Protein AF-A0A947GEF8-F1 (afdb_monomer_lite)

pLDDT: mean 83.92, std 15.48, range [31.89, 98.31]

Foldseek 3Di:
DDDFFKEKFWAQDFQQQQLIKIWIWGQDPVRFIATQAIDSADPNHHPHLVNVLVVVLVVVVVTRAFYEYLFCLDAQPVQPDPDPDDPDLVPDPPPFSVCCVPVVLVLLVVCVVPVVLAQQDPPPDPPVDPDPPDGLSPDDDDSRQDGPVQSCCTRVLNFHRPSHRPDPCVRRNVSSNVSSVSVVVSVDDEPPRYYYDGLLSVCCVPPNNVLSNDCQPPPCVLVSLLVVVVVCPVRYHYDPNHPCLSVQCSVHVNSVNSD

Sequence (259 aa):
MARFSTYIGIDLGGARGKTTAVAVLSAGNDGQAMVESIDSRHSGEPWTDAVLASFLEAEASEAPTIVAIDAPLTEPSCARCTLPVCPGQEQCSVEAVRWLCTRGVELQEAAAAAPDRIVAIPTSHHTTTGSVVDLPYAAPLAAYTHRCTELHLHFELGVLGRDFVGRSTGPLAARAGHLRRVLAGKGFALNDNLIEVSPRATVGALFGERKARGYKRDADPWLRRARIIEDLAGELGFAARSRMSREEVLRNDHCFEAL

Radius of gyration: 19.49 Å; chains: 1; bounding box: 56×43×51 Å

Secondary structure (DSSP, 8-state):
-----EEEEEE--STT-TT-EEEEEEE-TTS-EEEEEEESSBTTB---HHHHHHHHHHHHHHS-EEEEEES--SPPTTTT---SS---GGG---HHHHHIIIIIHHHHHHHHH-GGGS---------SS------GGGSPP-TTT--HHHHIIIIIS----TT-TT---HHHHHHHHHHHHHHHTTT--BTTTEEE--HHHHHHHHH-HHHHHHTTTSS-HHHHHHHHHHHTTTTEEE-GGGTTHHHHHHHSHHHHHT-

Structure (mmCIF, N/CA/C/O backbone):
data_AF-A0A947GEF8-F1
#
_entry.id   AF-A0A947GEF8-F1
#
loop_
_atom_site.group_PDB
_atom_site.id
_atom_site.type_symbol
_atom_site.label_atom_id
_atom_site.label_alt_id
_atom_site.label_comp_id
_atom_site.label_asym_id
_atom_site.label_entity_id
_atom_site.label_seq_id
_atom_site.pdbx_PDB_ins_code
_atom_site.Cartn_x
_atom_site.Cartn_y
_atom_site.Cartn_z
_atom_site.occupancy
_atom_site.B_iso_or_equiv
_atom_site.auth_seq_id
_atom_site.auth_comp_id
_atom_site.auth_asym_id
_atom_site.auth_atom_id
_atom_site.pdbx_PDB_model_num
ATOM 1 N N . MET A 1 1 ? -2.776 -19.434 12.330 1.00 46.59 1 MET A N 1
ATOM 2 C CA . MET A 1 1 ? -2.611 -17.974 12.163 1.00 46.59 1 MET A CA 1
ATOM 3 C C . MET A 1 1 ? -3.526 -17.293 13.162 1.00 46.59 1 MET A C 1
ATOM 5 O O . MET A 1 1 ? -4.643 -17.773 13.333 1.00 46.59 1 MET A O 1
ATOM 9 N N . ALA A 1 2 ? -3.050 -16.264 13.866 1.00 55.03 2 ALA A N 1
ATOM 10 C CA . ALA A 1 2 ? -3.924 -15.458 14.714 1.00 55.03 2 ALA A CA 1
ATOM 11 C C . ALA A 1 2 ? -5.011 -14.821 13.836 1.00 55.03 2 ALA A C 1
ATOM 13 O O . ALA A 1 2 ? -4.731 -14.393 12.717 1.00 55.03 2 ALA A O 1
ATOM 14 N N . ARG A 1 3 ? -6.260 -14.825 14.303 1.00 83.19 3 ARG A N 1
ATOM 15 C CA . ARG A 1 3 ? -7.370 -14.211 13.573 1.00 83.19 3 ARG A CA 1
ATOM 16 C C . ARG A 1 3 ? -7.357 -12.717 13.889 1.00 83.19 3 ARG A C 1
ATOM 18 O O . ARG A 1 3 ? -7.631 -12.345 15.025 1.00 83.19 3 ARG A O 1
ATOM 25 N N . PHE A 1 4 ? -6.997 -11.892 12.909 1.00 88.06 4 PHE A N 1
ATOM 26 C CA . PHE A 1 4 ? -7.077 -10.438 13.032 1.00 88.06 4 PHE A CA 1
ATOM 27 C C . PHE A 1 4 ? -8.539 -9.996 13.147 1.00 88.06 4 PHE A C 1
ATOM 29 O O . PHE A 1 4 ? -9.425 -10.568 12.501 1.00 88.06 4 PHE A O 1
ATOM 36 N N . SER A 1 5 ? -8.786 -8.988 13.978 1.00 92.56 5 SER A N 1
ATOM 37 C CA . SER A 1 5 ? -10.118 -8.405 14.184 1.00 92.56 5 SER A CA 1
ATOM 38 C C . SER A 1 5 ? -10.191 -6.941 13.772 1.00 92.56 5 SER A C 1
ATOM 40 O O . SER A 1 5 ? -11.295 -6.461 13.525 1.00 92.56 5 SER A O 1
ATOM 42 N N . THR A 1 6 ? -9.043 -6.269 13.659 1.00 95.56 6 THR A N 1
ATOM 43 C CA . THR A 1 6 ? -8.920 -4.875 13.224 1.00 95.56 6 THR A CA 1
ATOM 44 C C . THR A 1 6 ? -8.021 -4.798 11.994 1.00 95.56 6 THR A C 1
ATOM 46 O O . THR A 1 6 ? -6.957 -5.417 11.947 1.00 95.56 6 THR A O 1
ATOM 49 N N . TYR A 1 7 ? -8.449 -4.028 11.000 1.00 96.62 7 TYR A N 1
ATOM 50 C CA . TYR A 1 7 ? -7.758 -3.817 9.735 1.00 96.62 7 TYR A CA 1
ATOM 51 C C . TYR A 1 7 ? -7.615 -2.315 9.530 1.00 96.62 7 TYR A C 1
ATOM 53 O O . TYR A 1 7 ? -8.598 -1.583 9.610 1.00 96.62 7 TYR A O 1
ATOM 61 N N . ILE A 1 8 ? -6.397 -1.850 9.284 1.00 98.25 8 ILE A N 1
ATOM 62 C CA . ILE A 1 8 ? -6.112 -0.432 9.086 1.00 98.25 8 ILE A CA 1
ATOM 63 C C . ILE A 1 8 ? -5.518 -0.255 7.701 1.00 98.25 8 ILE A C 1
ATOM 65 O O . ILE A 1 8 ? -4.434 -0.767 7.430 1.00 98.25 8 ILE A O 1
ATOM 69 N N . GLY A 1 9 ? -6.207 0.472 6.834 1.00 98.06 9 GLY A N 1
ATOM 70 C CA . GLY A 1 9 ? -5.683 0.854 5.531 1.00 98.06 9 GLY A CA 1
ATOM 71 C C . GLY A 1 9 ? -5.161 2.289 5.553 1.00 98.06 9 GLY A C 1
ATOM 72 O O . GLY A 1 9 ? -5.720 3.169 6.210 1.00 98.06 9 GLY A O 1
ATOM 73 N N . ILE A 1 10 ? -4.028 2.524 4.893 1.00 97.75 10 ILE A N 1
ATOM 74 C CA . ILE A 1 10 ? -3.327 3.807 4.906 1.00 97.75 10 ILE A CA 1
ATOM 75 C C . ILE A 1 10 ? -2.961 4.187 3.479 1.00 97.75 10 ILE A C 1
ATOM 77 O O . ILE A 1 10 ? -2.047 3.604 2.892 1.00 97.75 10 ILE A O 1
ATOM 81 N N . ASP A 1 11 ? -3.582 5.246 2.964 1.00 95.38 11 ASP A N 1
ATOM 82 C CA . ASP A 1 11 ? -2.989 5.980 1.854 1.00 95.38 11 ASP A CA 1
ATOM 83 C C . ASP A 1 11 ? -1.900 6.889 2.423 1.00 95.38 11 ASP A C 1
ATOM 85 O O . ASP A 1 11 ? -2.192 7.908 3.051 1.00 95.38 11 ASP A O 1
ATOM 89 N N . LEU A 1 12 ? -0.631 6.520 2.233 1.00 93.75 12 LEU A N 1
ATOM 90 C CA . LEU A 1 12 ? 0.478 7.285 2.783 1.00 93.75 12 LEU A CA 1
ATOM 91 C C . LEU A 1 12 ? 0.769 8.535 1.943 1.00 93.75 12 LEU A C 1
ATOM 93 O O . LEU A 1 12 ? 1.235 8.476 0.809 1.00 93.75 12 LEU A O 1
ATOM 97 N N . GLY A 1 13 ? 0.575 9.709 2.540 1.00 88.06 13 GLY A N 1
ATOM 98 C CA . GLY A 1 13 ? 0.954 10.974 1.918 1.00 88.06 13 GLY A CA 1
ATOM 99 C C . GLY A 1 13 ? 2.465 11.232 1.911 1.00 88.06 13 GLY A C 1
ATOM 100 O O . GLY A 1 13 ? 3.255 10.532 2.546 1.00 88.06 13 GLY A O 1
ATOM 101 N N . GLY A 1 14 ? 2.888 12.318 1.259 1.00 79.12 14 GLY A N 1
ATOM 102 C CA . GLY A 1 14 ? 4.283 12.776 1.325 1.00 79.12 14 GLY A CA 1
ATOM 103 C C . GLY A 1 14 ? 4.734 13.166 2.745 1.00 79.12 14 GLY A C 1
ATOM 104 O O . GLY A 1 14 ? 3.948 13.171 3.690 1.00 79.12 14 GLY A O 1
ATOM 105 N N . ALA A 1 15 ? 5.998 13.577 2.892 1.00 71.69 15 ALA A N 1
ATOM 106 C CA . ALA A 1 15 ? 6.703 13.751 4.176 1.00 71.69 15 ALA A CA 1
ATOM 107 C C . ALA A 1 15 ? 6.015 14.608 5.266 1.00 71.69 15 ALA A C 1
ATOM 109 O O . ALA A 1 15 ? 6.399 14.540 6.426 1.00 71.69 15 ALA A O 1
ATOM 110 N N . ARG A 1 16 ? 5.014 15.435 4.929 1.00 74.25 16 ARG A N 1
ATOM 111 C CA . ARG A 1 16 ? 4.277 16.270 5.902 1.00 74.25 16 ARG A CA 1
ATOM 112 C C . ARG A 1 16 ? 2.939 15.678 6.356 1.00 74.25 16 ARG A C 1
ATOM 114 O O . ARG A 1 16 ? 2.227 16.338 7.106 1.00 74.25 16 ARG A O 1
ATOM 121 N N . GLY A 1 17 ? 2.540 14.513 5.847 1.00 71.50 17 GLY A N 1
ATOM 122 C CA . GLY A 1 17 ? 1.316 13.823 6.266 1.00 71.50 17 GLY A CA 1
ATOM 123 C C . GLY A 1 17 ? -0.012 14.467 5.847 1.00 71.50 17 GLY A C 1
ATOM 124 O O . GLY A 1 17 ? -1.070 13.946 6.173 1.00 71.50 17 GLY A O 1
ATOM 125 N N . LYS A 1 18 ? 0.019 15.594 5.120 1.00 77.12 18 LYS A N 1
ATOM 126 C CA . LYS A 1 18 ? -1.176 16.383 4.752 1.00 77.12 18 LYS A CA 1
ATOM 127 C C . LYS A 1 18 ? -2.148 15.663 3.818 1.00 77.12 18 LYS A C 1
ATOM 129 O O . LYS A 1 18 ? -3.310 16.040 3.752 1.00 77.12 18 LYS A O 1
ATOM 134 N N . THR A 1 19 ? -1.637 14.700 3.067 1.00 85.06 19 THR A N 1
ATOM 135 C CA . THR A 1 19 ? -2.387 13.900 2.098 1.00 85.06 19 THR A CA 1
ATOM 136 C C . THR A 1 19 ? -2.467 12.442 2.531 1.00 85.06 19 THR A C 1
ATOM 138 O O . THR A 1 19 ? -2.780 11.589 1.719 1.00 85.06 19 THR A O 1
ATOM 141 N N . THR A 1 20 ? -2.106 12.133 3.779 1.00 94.88 20 THR A N 1
ATOM 142 C CA . THR A 1 20 ? -2.315 10.788 4.305 1.00 94.88 20 THR A CA 1
ATOM 143 C C . THR A 1 20 ? -3.784 10.639 4.675 1.00 94.88 20 THR A C 1
ATOM 145 O O . THR A 1 20 ? -4.356 11.558 5.269 1.00 94.88 20 THR A O 1
ATOM 148 N N . ALA A 1 21 ? -4.364 9.482 4.399 1.00 96.00 21 ALA A N 1
ATOM 149 C CA . ALA A 1 21 ? -5.643 9.079 4.960 1.00 96.00 21 ALA A CA 1
ATOM 150 C C . ALA A 1 21 ? -5.512 7.710 5.624 1.00 96.00 21 ALA A C 1
ATOM 152 O O . ALA A 1 21 ? -4.665 6.907 5.236 1.00 96.00 21 ALA A O 1
ATOM 153 N N . VAL A 1 22 ? -6.334 7.481 6.642 1.00 97.25 22 VAL A N 1
ATOM 154 C CA . VAL A 1 22 ? -6.371 6.241 7.416 1.00 97.25 22 VAL A CA 1
ATOM 155 C C . VAL A 1 22 ? -7.816 5.768 7.474 1.00 97.25 22 VAL A C 1
ATOM 157 O O . VAL A 1 22 ? -8.690 6.551 7.845 1.00 97.25 22 VAL A O 1
ATOM 160 N N . ALA A 1 23 ? -8.056 4.513 7.109 1.00 97.12 23 ALA A N 1
ATOM 161 C CA . ALA A 1 23 ? -9.317 3.820 7.318 1.00 97.12 23 ALA A CA 1
ATOM 162 C C . ALA A 1 23 ? -9.138 2.769 8.412 1.00 97.12 23 ALA A C 1
ATOM 164 O O . ALA A 1 23 ? -8.149 2.037 8.410 1.00 97.12 23 ALA A O 1
ATOM 165 N N . VAL A 1 24 ? -10.098 2.682 9.327 1.00 96.81 24 VAL A N 1
ATOM 166 C CA . VAL A 1 24 ? -10.169 1.628 10.342 1.00 96.81 24 VAL A CA 1
ATOM 167 C C . VAL A 1 24 ? -11.378 0.766 10.039 1.00 96.81 24 VAL A C 1
ATOM 169 O O . VAL A 1 24 ? -12.491 1.275 9.887 1.00 96.81 24 VAL A O 1
ATOM 172 N N . LEU A 1 25 ? -11.158 -0.539 9.950 1.00 95.88 25 LEU A N 1
ATOM 173 C CA . LEU A 1 25 ? -12.190 -1.533 9.733 1.00 95.88 25 LEU A CA 1
ATOM 174 C C . LEU A 1 25 ? -12.112 -2.610 10.814 1.00 95.88 25 LEU A C 1
ATOM 176 O O . LEU A 1 25 ? -11.033 -2.945 11.306 1.00 95.88 25 LEU A O 1
ATOM 180 N N . SER A 1 26 ? -13.254 -3.197 11.148 1.00 94.56 26 SER A N 1
ATOM 181 C CA . SER A 1 26 ? -13.345 -4.359 12.028 1.00 94.56 26 SER A CA 1
ATOM 182 C C . SER A 1 26 ? -13.931 -5.570 11.300 1.00 94.56 26 SER A C 1
ATOM 184 O O . SER A 1 26 ? -14.613 -5.444 10.280 1.00 94.56 26 SER A O 1
ATOM 186 N N . ALA A 1 27 ? -13.657 -6.768 11.813 1.00 91.69 27 ALA A N 1
ATOM 187 C CA . ALA A 1 27 ? -14.336 -7.977 11.360 1.00 91.69 27 ALA A CA 1
ATOM 188 C C . ALA A 1 27 ? -15.786 -7.999 11.879 1.00 91.69 27 ALA A C 1
ATOM 190 O O . ALA A 1 27 ? -16.017 -8.076 13.086 1.00 91.69 27 ALA A O 1
ATOM 191 N N . GLY A 1 28 ? -16.759 -7.976 10.971 1.00 82.88 28 GLY A N 1
ATOM 192 C CA . GLY A 1 28 ? -18.173 -8.178 11.271 1.00 82.88 28 GLY A CA 1
ATOM 193 C C . GLY A 1 28 ? -18.525 -9.642 11.560 1.00 82.88 28 GLY A C 1
ATOM 194 O O . GLY A 1 28 ? -17.741 -10.562 11.310 1.00 82.88 28 GLY A O 1
ATOM 195 N N . ASN A 1 29 ? -19.741 -9.863 12.069 1.00 74.44 29 ASN A N 1
ATOM 196 C CA . ASN A 1 29 ? -20.208 -11.177 12.538 1.00 74.44 29 ASN A CA 1
ATOM 197 C C . ASN A 1 29 ? -20.233 -12.254 11.435 1.00 74.44 29 ASN A C 1
ATOM 199 O O . ASN A 1 29 ? -19.961 -13.418 11.723 1.00 74.44 29 ASN A O 1
ATOM 203 N N . ASP A 1 30 ? -20.475 -11.854 10.184 1.00 78.44 30 ASP A N 1
ATOM 204 C CA . ASP A 1 30 ? -20.618 -12.758 9.033 1.00 78.44 30 ASP A CA 1
ATOM 205 C C . ASP A 1 30 ? -19.399 -12.732 8.091 1.00 78.44 30 ASP A C 1
ATOM 207 O O . ASP A 1 30 ? -19.478 -13.138 6.935 1.00 78.44 30 ASP A O 1
ATOM 211 N N . GLY A 1 31 ? -18.254 -12.226 8.564 1.00 78.81 31 GLY A N 1
ATOM 212 C CA . GLY A 1 31 ? -17.051 -12.053 7.740 1.00 78.81 31 GLY A CA 1
ATOM 213 C C . GLY A 1 31 ? -17.058 -10.795 6.865 1.00 78.81 31 GLY A C 1
ATOM 214 O O . GLY A 1 31 ? -16.068 -10.535 6.189 1.00 78.81 31 GLY A O 1
ATOM 215 N N . GLN A 1 32 ? -18.127 -9.995 6.923 1.00 89.25 32 GLN A N 1
ATOM 216 C CA . GLN A 1 32 ? -18.185 -8.656 6.334 1.00 89.25 32 GLN A CA 1
ATOM 217 C C . GLN A 1 32 ? -17.172 -7.727 7.021 1.00 89.25 32 GLN A C 1
ATOM 219 O O . GLN A 1 32 ? -17.088 -7.711 8.250 1.00 89.25 32 GLN A O 1
ATOM 224 N N . ALA A 1 33 ? -16.427 -6.929 6.260 1.00 92.50 33 ALA A N 1
ATOM 225 C CA . ALA A 1 33 ? -15.583 -5.876 6.814 1.00 92.50 33 ALA A CA 1
ATOM 226 C C . ALA A 1 33 ? -16.444 -4.657 7.174 1.00 92.50 33 ALA A C 1
ATOM 228 O O . ALA A 1 33 ? -17.207 -4.161 6.348 1.00 92.50 33 ALA A O 1
ATOM 229 N N . MET A 1 34 ? -16.330 -4.163 8.404 1.00 94.44 34 MET A N 1
ATOM 230 C CA . MET A 1 34 ? -17.120 -3.035 8.897 1.00 94.44 34 MET A CA 1
ATOM 231 C C . MET A 1 34 ? -16.246 -1.794 8.991 1.00 94.44 34 MET A C 1
ATOM 233 O O . MET A 1 34 ? -15.343 -1.745 9.818 1.00 94.44 34 MET A O 1
ATOM 237 N N . VAL A 1 35 ? -16.520 -0.781 8.172 1.00 95.12 35 VAL A N 1
ATOM 238 C CA . VAL A 1 35 ? -15.825 0.509 8.229 1.00 95.12 35 VAL A CA 1
ATOM 239 C C . VAL A 1 35 ? -16.229 1.245 9.500 1.00 95.12 35 VAL A C 1
ATOM 241 O O . VAL A 1 35 ? -17.405 1.557 9.701 1.00 95.12 35 VAL A O 1
ATOM 244 N N . GLU A 1 36 ? -15.242 1.535 10.340 1.00 94.62 36 GLU A N 1
ATOM 245 C CA . GLU A 1 36 ? -15.405 2.195 11.634 1.00 94.62 36 GLU A CA 1
ATOM 246 C C . GLU A 1 36 ? -15.128 3.689 11.553 1.00 94.62 36 GLU A C 1
ATOM 248 O O . GLU A 1 36 ? -15.880 4.492 12.107 1.00 94.62 36 GLU A O 1
ATOM 253 N N . SER A 1 37 ? -14.069 4.066 10.841 1.00 94.38 37 SER A N 1
ATOM 254 C CA . SER A 1 37 ? -13.725 5.459 10.579 1.00 94.38 37 SER A CA 1
ATOM 255 C C . SER A 1 37 ? -12.866 5.581 9.327 1.00 94.38 37 SER A C 1
ATOM 257 O O . SER A 1 37 ? -12.196 4.629 8.925 1.00 94.38 37 SER A O 1
ATOM 259 N N . ILE A 1 38 ? -12.900 6.762 8.706 1.00 94.31 38 ILE A N 1
ATOM 260 C CA . ILE A 1 38 ? -11.982 7.143 7.630 1.00 94.31 38 ILE A CA 1
ATOM 261 C C . ILE A 1 38 ? -11.642 8.609 7.794 1.00 94.31 38 ILE A C 1
ATOM 263 O O . ILE A 1 38 ? -12.519 9.468 7.725 1.00 94.31 38 ILE A O 1
ATOM 267 N N . ASP A 1 39 ? -10.356 8.891 7.954 1.00 92.94 39 ASP A N 1
ATOM 268 C CA . ASP A 1 39 ? -9.897 10.201 8.375 1.00 92.94 39 ASP A CA 1
ATOM 269 C C . ASP A 1 39 ? -8.632 10.626 7.630 1.00 92.94 39 ASP A C 1
ATOM 271 O O . ASP A 1 39 ? -7.630 9.916 7.568 1.00 92.94 39 ASP A O 1
ATOM 275 N N . SER A 1 40 ? -8.628 11.859 7.124 1.00 92.19 40 SER A N 1
ATOM 276 C CA . SER A 1 40 ? -7.422 12.503 6.574 1.00 92.19 40 SER A CA 1
ATOM 277 C C . SER A 1 40 ? -6.645 13.308 7.626 1.00 92.19 40 SER A C 1
ATOM 279 O O . SER A 1 40 ? -5.658 13.972 7.305 1.00 92.19 40 SER A O 1
ATOM 281 N N . ARG A 1 41 ? -7.140 13.327 8.869 1.00 91.56 41 ARG A N 1
ATOM 282 C CA . ARG A 1 41 ? -6.571 14.029 10.025 1.00 91.56 41 ARG A CA 1
ATOM 283 C C . ARG A 1 41 ? -6.896 13.267 11.299 1.00 91.56 41 ARG A C 1
ATOM 285 O O . ARG A 1 41 ? -8.010 12.787 11.442 1.00 91.56 41 ARG A O 1
ATOM 292 N N . HIS A 1 42 ? -5.982 13.263 12.255 1.00 91.44 42 HIS A N 1
ATOM 293 C CA . HIS A 1 42 ? -6.224 12.694 13.574 1.00 91.44 42 HIS A CA 1
ATOM 294 C C . HIS A 1 42 ? -6.435 13.818 14.583 1.00 91.44 42 HIS A C 1
ATOM 296 O O . HIS A 1 42 ? -5.525 14.611 14.817 1.00 91.44 42 HIS A O 1
ATOM 302 N N . SER A 1 43 ? -7.635 13.928 15.156 1.00 89.19 43 SER A N 1
ATOM 303 C CA . SER A 1 43 ? -7.962 14.981 16.135 1.00 89.19 43 SER A CA 1
ATOM 304 C C . SER A 1 43 ? -7.649 16.407 15.638 1.00 89.19 43 SER A C 1
ATOM 306 O O . SER A 1 43 ? -7.177 17.255 16.386 1.00 89.19 43 SER A O 1
ATOM 308 N N . GLY A 1 44 ? -7.884 16.667 14.346 1.00 88.06 44 GLY A N 1
ATOM 309 C CA . GLY A 1 44 ? -7.598 17.953 13.691 1.00 88.06 44 GLY A CA 1
ATOM 310 C C . GLY A 1 44 ? -6.169 18.101 13.151 1.00 88.06 44 GLY A C 1
ATOM 311 O O . GLY A 1 44 ? -5.933 18.930 12.265 1.00 88.06 44 GLY A O 1
ATOM 312 N N . GLU A 1 45 ? -5.236 17.250 13.573 1.00 89.12 45 GLU A N 1
ATOM 313 C CA . GLU A 1 45 ? -3.833 17.298 13.160 1.00 89.12 45 GLU A CA 1
ATOM 314 C C . GLU A 1 45 ? -3.558 16.460 11.899 1.00 89.12 45 GLU A C 1
ATOM 316 O O . GLU A 1 45 ? -4.236 15.460 11.645 1.00 89.12 45 GLU A O 1
ATOM 321 N N . PRO A 1 46 ? -2.568 16.832 11.066 1.00 92.81 46 PRO A N 1
ATOM 322 C CA . PRO A 1 46 ? -2.094 15.967 9.991 1.00 92.81 46 PRO A CA 1
ATOM 323 C C . PRO A 1 46 ? -1.528 14.649 10.532 1.00 92.81 46 PRO A C 1
ATOM 325 O O . PRO A 1 46 ? -0.883 14.617 11.580 1.00 92.81 46 PRO A O 1
ATOM 328 N N . TRP A 1 47 ? -1.656 13.578 9.751 1.00 95.06 47 TRP A N 1
ATOM 329 C CA . TRP A 1 47 ? -1.027 12.284 10.024 1.00 95.06 47 TRP A CA 1
ATOM 330 C C . TRP A 1 47 ? 0.487 12.325 9.772 1.00 95.06 47 TRP A C 1
ATOM 332 O O . TRP A 1 47 ? 0.993 11.799 8.772 1.00 95.06 47 TRP A O 1
ATOM 342 N N . THR A 1 48 ? 1.213 13.003 10.658 1.00 93.69 48 THR A N 1
ATOM 343 C CA . THR A 1 48 ? 2.679 12.944 10.730 1.00 93.69 48 THR A CA 1
ATOM 344 C C . THR A 1 48 ? 3.141 11.559 11.181 1.00 93.69 48 THR A C 1
ATOM 346 O O . THR A 1 48 ? 2.344 10.767 11.678 1.00 93.69 48 THR A O 1
ATOM 349 N N . ASP A 1 49 ? 4.429 11.257 11.029 1.00 93.94 49 ASP A N 1
ATOM 350 C CA . ASP A 1 49 ? 4.958 9.927 11.358 1.00 93.94 49 ASP A CA 1
ATOM 351 C C . ASP A 1 49 ? 4.792 9.584 12.841 1.00 93.94 49 ASP A C 1
ATOM 353 O O . ASP A 1 49 ? 4.426 8.461 13.169 1.00 93.94 49 ASP A O 1
ATOM 357 N N . ALA A 1 50 ? 4.976 10.566 13.729 1.00 93.44 50 ALA A N 1
ATOM 358 C CA . ALA A 1 50 ? 4.756 10.393 15.162 1.00 93.44 50 ALA A CA 1
ATOM 359 C C . ALA A 1 50 ? 3.277 10.126 15.485 1.00 93.44 50 ALA A C 1
ATOM 361 O O . ALA A 1 50 ? 2.972 9.176 16.199 1.00 93.44 50 ALA A O 1
ATOM 362 N N . VAL A 1 51 ? 2.364 10.920 14.911 1.00 95.56 51 VAL A N 1
ATOM 363 C CA . VAL A 1 51 ? 0.913 10.748 15.107 1.00 95.56 51 VAL A CA 1
ATOM 364 C C . VAL A 1 51 ? 0.463 9.376 14.610 1.00 95.56 51 VAL A C 1
ATOM 366 O O . VAL A 1 51 ? -0.240 8.666 15.321 1.00 95.56 51 VAL A O 1
ATOM 369 N N . LEU A 1 52 ? 0.911 8.978 13.417 1.00 96.19 52 LEU A N 1
ATOM 370 C CA . LEU A 1 52 ? 0.560 7.692 12.827 1.00 96.19 52 LEU A CA 1
ATOM 371 C C . LEU A 1 52 ? 1.117 6.524 13.651 1.00 96.19 52 LEU A C 1
ATOM 373 O O . LEU A 1 52 ? 0.392 5.580 13.940 1.00 96.19 52 LEU A O 1
ATOM 377 N N . ALA A 1 53 ? 2.382 6.592 14.072 1.00 96.19 53 ALA A N 1
ATOM 378 C CA . ALA A 1 53 ? 3.004 5.528 14.853 1.00 96.19 53 ALA A CA 1
ATOM 379 C C . ALA A 1 53 ? 2.364 5.357 16.242 1.00 96.19 53 ALA A C 1
ATOM 381 O O . ALA A 1 53 ? 2.210 4.225 16.693 1.00 96.19 53 ALA A O 1
ATOM 382 N N . SER A 1 54 ? 1.989 6.453 16.911 1.00 96.12 54 SER A N 1
ATOM 383 C CA . SER A 1 54 ? 1.268 6.401 18.191 1.00 96.12 54 SER A CA 1
ATOM 384 C C . SER A 1 54 ? -0.156 5.872 18.033 1.00 96.12 54 SER A C 1
ATOM 386 O O . SER A 1 54 ? -0.597 5.070 18.849 1.00 96.12 54 SER A O 1
ATOM 388 N N . PHE A 1 55 ? -0.860 6.277 16.975 1.00 97.38 55 PHE A N 1
ATOM 389 C CA . PHE A 1 55 ? -2.192 5.762 16.667 1.00 97.38 55 PHE A CA 1
ATOM 390 C C . PHE A 1 55 ? -2.171 4.244 16.429 1.00 97.38 55 PHE A C 1
ATOM 392 O O . PHE A 1 55 ? -2.923 3.511 17.061 1.00 97.38 55 PHE A O 1
ATOM 399 N N . LEU A 1 56 ? -1.256 3.760 15.584 1.00 97.50 56 LEU A N 1
ATOM 400 C CA . LEU A 1 56 ? -1.145 2.333 15.267 1.00 97.50 56 LEU A CA 1
ATOM 401 C C . LEU A 1 56 ? -0.756 1.479 16.481 1.00 97.50 56 LEU A C 1
ATOM 403 O O . LEU A 1 56 ? -1.216 0.349 16.607 1.00 97.50 56 LEU A O 1
ATOM 407 N N . GLU A 1 57 ? 0.076 2.009 17.377 1.00 96.44 57 GLU A N 1
ATOM 408 C CA . GLU A 1 57 ? 0.410 1.350 18.644 1.00 96.44 57 GLU A CA 1
ATOM 409 C C . GLU A 1 57 ? -0.803 1.212 19.563 1.00 96.44 57 GLU A C 1
ATOM 411 O O . GLU A 1 57 ? -0.991 0.156 20.165 1.00 96.44 57 GLU A O 1
ATOM 416 N N . ALA A 1 58 ? -1.626 2.260 19.658 1.00 96.38 58 ALA A N 1
ATOM 417 C CA . ALA A 1 58 ? -2.846 2.228 20.454 1.00 96.38 58 ALA A CA 1
ATOM 418 C C . ALA A 1 58 ? -3.830 1.180 19.908 1.00 96.38 58 ALA A C 1
ATOM 420 O O . ALA A 1 58 ? -4.252 0.305 20.656 1.00 96.38 58 ALA A O 1
ATOM 421 N N . GLU A 1 59 ? -4.106 1.190 18.601 1.00 95.62 59 GLU A N 1
ATOM 422 C CA . GLU A 1 59 ? -4.997 0.207 17.962 1.00 95.62 59 GLU A CA 1
ATOM 423 C C . GLU A 1 59 ? -4.501 -1.239 18.143 1.00 95.62 59 GLU A C 1
ATOM 425 O O . GLU A 1 59 ? -5.267 -2.129 18.517 1.00 95.62 59 GLU A O 1
ATOM 430 N N . ALA A 1 60 ? -3.198 -1.479 17.957 1.00 94.44 60 ALA A N 1
ATOM 431 C CA . ALA A 1 60 ? -2.607 -2.806 18.141 1.00 94.44 60 ALA A CA 1
ATOM 432 C C . ALA A 1 60 ? -2.572 -3.274 19.605 1.00 94.44 60 ALA A C 1
ATOM 434 O O . ALA A 1 60 ? -2.484 -4.478 19.854 1.00 94.44 60 ALA A O 1
ATOM 435 N N . SER A 1 61 ? -2.635 -2.346 20.566 1.00 93.81 61 SER A N 1
ATOM 436 C CA . SER A 1 61 ? -2.725 -2.670 21.995 1.00 93.81 61 SER A CA 1
ATOM 437 C C . SER A 1 61 ? -4.133 -3.110 22.400 1.00 93.81 61 SER A C 1
ATOM 439 O O . SER A 1 61 ? -4.276 -3.910 23.323 1.00 93.81 61 SER A O 1
ATOM 441 N N . GLU A 1 62 ? -5.160 -2.622 21.703 1.00 93.00 62 GLU A N 1
ATOM 442 C CA . GLU A 1 62 ? -6.562 -2.962 21.962 1.00 93.00 62 GLU A CA 1
ATOM 443 C C . GLU A 1 62 ? -6.969 -4.291 21.306 1.00 93.00 62 GLU A C 1
ATOM 445 O O . GLU A 1 62 ? -7.726 -5.071 21.890 1.00 93.00 62 GLU A O 1
ATOM 450 N N . ALA A 1 63 ? -6.478 -4.574 20.093 1.00 92.62 63 ALA A N 1
ATOM 451 C CA . ALA A 1 63 ? -6.888 -5.757 19.341 1.00 92.62 63 ALA A CA 1
ATOM 452 C C . ALA A 1 63 ? -5.828 -6.267 18.342 1.00 92.62 63 ALA A C 1
ATOM 454 O O . ALA A 1 63 ? -5.019 -5.486 17.831 1.00 92.62 63 ALA A O 1
ATOM 455 N N . PRO A 1 64 ? -5.867 -7.567 17.970 1.00 94.31 64 PRO A N 1
ATOM 456 C CA . PRO A 1 64 ? -5.064 -8.108 16.875 1.00 94.31 64 PRO A CA 1
ATOM 457 C C . PRO A 1 64 ? -5.307 -7.343 15.567 1.00 94.31 64 PRO A C 1
ATOM 459 O O . PRO A 1 64 ? -6.357 -7.482 14.929 1.00 94.31 64 PRO A O 1
ATOM 462 N N . THR A 1 65 ? -4.306 -6.558 15.174 1.00 96.38 65 THR A N 1
ATOM 463 C CA . THR A 1 65 ? -4.406 -5.561 14.105 1.00 96.38 65 THR A CA 1
ATOM 464 C C . THR A 1 65 ? -3.501 -5.904 12.932 1.00 96.38 65 THR A C 1
ATOM 466 O O . THR A 1 65 ? -2.353 -6.303 13.130 1.00 96.38 65 THR A O 1
ATOM 469 N N . ILE A 1 66 ? -4.010 -5.697 11.719 1.00 97.00 66 ILE A N 1
ATOM 470 C CA . ILE A 1 66 ? -3.234 -5.702 10.479 1.00 97.00 66 ILE A CA 1
ATOM 471 C C . ILE A 1 66 ? -3.246 -4.314 9.841 1.00 97.00 66 ILE A C 1
ATOM 473 O O . ILE A 1 66 ? -4.274 -3.640 9.828 1.00 97.00 66 ILE A O 1
ATOM 477 N N . VAL A 1 67 ? -2.101 -3.885 9.314 1.00 98.31 67 VAL A N 1
ATOM 478 C CA . VAL A 1 67 ? -1.917 -2.567 8.697 1.00 98.31 67 VAL A CA 1
ATOM 479 C C . VAL A 1 67 ? -1.526 -2.737 7.236 1.00 98.31 67 VAL A C 1
ATOM 481 O O . VAL A 1 67 ? -0.492 -3.327 6.934 1.00 98.31 67 VAL A O 1
ATOM 484 N N . ALA A 1 68 ? -2.327 -2.195 6.329 1.00 97.94 68 ALA A N 1
ATOM 485 C CA . ALA A 1 68 ? -2.070 -2.130 4.899 1.00 97.94 68 ALA A CA 1
ATOM 486 C C . ALA A 1 68 ? -1.670 -0.700 4.509 1.00 97.94 68 ALA A C 1
ATOM 488 O O . ALA A 1 68 ? -2.389 0.249 4.812 1.00 97.94 68 ALA A O 1
ATOM 489 N N . ILE A 1 69 ? -0.527 -0.524 3.842 1.00 96.62 69 ILE A N 1
ATOM 490 C CA . ILE A 1 69 ? -0.024 0.797 3.435 1.00 96.62 69 ILE A CA 1
ATOM 491 C C . ILE A 1 69 ? 0.138 0.858 1.915 1.00 96.62 69 ILE A C 1
ATOM 493 O O . ILE A 1 69 ? 0.887 0.065 1.343 1.00 96.62 69 ILE A O 1
ATOM 497 N N . ASP A 1 70 ? -0.508 1.837 1.273 1.00 93.62 70 ASP A N 1
ATOM 498 C CA . ASP A 1 70 ? -0.281 2.211 -0.131 1.00 93.62 70 ASP A CA 1
ATOM 499 C C . ASP A 1 70 ? 1.039 2.983 -0.271 1.00 93.62 70 ASP A C 1
ATOM 501 O O . ASP A 1 70 ? 1.071 4.198 -0.475 1.00 93.62 70 ASP A O 1
ATOM 505 N N . ALA A 1 71 ? 2.160 2.296 -0.064 1.00 90.81 71 ALA A N 1
ATOM 506 C CA . ALA A 1 71 ? 3.502 2.849 -0.214 1.00 90.81 71 ALA A CA 1
ATOM 507 C C . ALA A 1 71 ? 4.541 1.729 -0.347 1.00 90.81 71 ALA A C 1
ATOM 509 O O . ALA A 1 71 ? 4.324 0.638 0.182 1.00 90.81 71 ALA A O 1
ATOM 510 N N . PRO A 1 72 ? 5.711 1.993 -0.951 1.00 89.56 72 PRO A N 1
ATOM 511 C CA . PRO A 1 72 ? 6.748 0.985 -1.104 1.00 89.56 72 PRO A CA 1
ATOM 512 C C . PRO A 1 72 ? 7.435 0.733 0.246 1.00 89.56 72 PRO A C 1
ATOM 514 O O . PRO A 1 72 ? 8.390 1.417 0.621 1.00 89.56 72 PRO A O 1
ATOM 517 N N . LEU A 1 73 ? 6.952 -0.255 1.000 1.00 92.12 73 LEU A N 1
ATOM 518 C CA . LEU A 1 73 ? 7.559 -0.681 2.266 1.00 92.12 73 LEU A CA 1
ATOM 519 C C . LEU A 1 73 ? 8.838 -1.486 2.026 1.00 92.12 73 LEU A C 1
ATOM 521 O O . LEU A 1 73 ? 9.694 -1.591 2.911 1.00 92.12 73 LEU A O 1
ATOM 525 N N . THR A 1 74 ? 8.983 -2.060 0.832 1.00 89.19 74 THR A N 1
ATOM 526 C CA . THR A 1 74 ? 10.213 -2.729 0.405 1.00 89.19 74 THR A CA 1
ATOM 527 C C . THR A 1 74 ? 11.032 -1.825 -0.505 1.00 89.19 74 THR A C 1
ATOM 529 O O . THR A 1 74 ? 10.591 -1.480 -1.597 1.00 89.19 74 THR A O 1
ATOM 532 N N . GLU A 1 75 ? 12.250 -1.496 -0.074 1.00 88.62 75 GLU A N 1
ATOM 533 C CA . GLU A 1 75 ? 13.235 -0.762 -0.874 1.00 88.62 75 GLU A CA 1
ATOM 534 C C . GLU A 1 75 ? 13.756 -1.607 -2.059 1.00 88.62 75 GLU A C 1
ATOM 536 O O . GLU A 1 75 ? 13.816 -2.841 -1.954 1.00 88.62 75 GLU A O 1
ATOM 541 N N . PRO A 1 76 ? 14.189 -0.974 -3.170 1.00 89.94 76 PRO A N 1
ATOM 542 C CA . PRO A 1 76 ? 14.870 -1.658 -4.267 1.00 89.94 76 PRO A CA 1
ATOM 543 C C . PRO A 1 76 ? 16.058 -2.500 -3.795 1.00 89.94 76 PRO A C 1
ATOM 545 O O . PRO A 1 76 ? 16.765 -2.148 -2.849 1.00 89.94 76 PRO A O 1
ATOM 548 N N . SER A 1 77 ? 16.317 -3.615 -4.481 1.00 91.94 77 SER A N 1
ATOM 549 C CA . SER A 1 77 ? 17.312 -4.599 -4.037 1.00 91.94 77 SER A CA 1
ATOM 550 C C . SER A 1 77 ? 18.720 -4.026 -3.882 1.00 91.94 77 SER A C 1
ATOM 552 O O . SER A 1 77 ? 19.402 -4.388 -2.925 1.00 91.94 77 SER A O 1
ATOM 554 N N . CYS A 1 78 ? 19.148 -3.107 -4.755 1.00 92.25 78 CYS A N 1
ATOM 555 C CA . CYS A 1 78 ? 20.450 -2.458 -4.593 1.00 92.25 78 CYS A CA 1
ATOM 556 C C . CYS A 1 78 ? 20.472 -1.430 -3.451 1.00 92.25 78 CYS A C 1
ATOM 558 O O . CYS A 1 78 ? 21.520 -1.260 -2.839 1.00 92.25 78 CYS A O 1
ATOM 560 N N . ALA A 1 79 ? 19.346 -0.783 -3.128 1.00 88.75 79 ALA A N 1
ATOM 561 C CA . ALA A 1 79 ? 19.275 0.209 -2.049 1.00 88.75 79 ALA A CA 1
ATOM 562 C C . ALA A 1 79 ? 19.445 -0.421 -0.653 1.00 88.75 79 ALA A C 1
ATOM 564 O O . ALA A 1 79 ? 19.982 0.212 0.249 1.00 88.75 79 ALA A O 1
ATOM 565 N N . ARG A 1 80 ? 19.058 -1.694 -0.503 1.00 88.88 80 ARG A N 1
ATOM 566 C CA . ARG A 1 80 ? 19.239 -2.494 0.724 1.00 88.88 80 ARG A CA 1
ATOM 567 C C . ARG A 1 80 ? 20.465 -3.417 0.698 1.00 88.88 80 ARG A C 1
ATOM 569 O O . ARG A 1 80 ? 20.605 -4.270 1.573 1.00 88.88 80 ARG A O 1
ATOM 576 N N . CYS A 1 81 ? 21.302 -3.326 -0.335 1.00 92.06 81 CYS A N 1
ATOM 577 C CA . CYS A 1 81 ? 22.451 -4.211 -0.500 1.00 92.06 81 CYS A CA 1
ATOM 578 C C . CYS A 1 81 ? 23.523 -3.914 0.557 1.00 92.06 81 CYS A C 1
ATOM 580 O O . CYS A 1 81 ? 23.860 -2.759 0.799 1.00 92.06 81 CYS A O 1
ATOM 582 N N . THR A 1 82 ? 24.084 -4.961 1.158 1.00 92.44 82 THR A N 1
ATOM 583 C CA . THR A 1 82 ? 25.123 -4.859 2.197 1.00 92.44 82 THR A CA 1
ATOM 584 C C . THR A 1 82 ? 26.492 -5.350 1.729 1.00 92.44 82 THR A C 1
ATOM 586 O O . THR A 1 82 ? 27.421 -5.434 2.531 1.00 92.44 82 THR A O 1
ATOM 589 N N . LEU A 1 83 ? 26.642 -5.690 0.441 1.00 90.56 83 LEU A N 1
ATOM 590 C CA . LEU A 1 83 ? 27.933 -6.102 -0.104 1.00 90.56 83 LEU A CA 1
ATOM 591 C C . LEU A 1 83 ? 28.943 -4.950 0.011 1.00 90.56 83 LEU A C 1
ATOM 593 O O . LEU A 1 83 ? 28.637 -3.837 -0.416 1.00 90.56 83 LEU A O 1
ATOM 597 N N . PRO A 1 84 ? 30.161 -5.206 0.520 1.00 91.81 84 PRO A N 1
ATOM 598 C CA . PRO A 1 84 ? 31.171 -4.161 0.677 1.00 91.81 84 PRO A CA 1
ATOM 599 C C . PRO A 1 84 ? 31.694 -3.639 -0.668 1.00 91.81 84 PRO A C 1
ATOM 601 O O . PRO A 1 84 ? 32.085 -2.481 -0.770 1.00 91.81 84 PRO A O 1
ATOM 604 N N . VAL A 1 85 ? 31.692 -4.483 -1.705 1.00 95.00 85 VAL A N 1
ATOM 605 C CA . VAL A 1 85 ? 32.068 -4.121 -3.076 1.00 95.00 85 VAL A CA 1
ATOM 606 C C . VAL A 1 85 ? 30.997 -4.649 -4.022 1.00 95.00 85 VAL A C 1
ATOM 608 O O . VAL A 1 85 ? 30.701 -5.844 -4.036 1.00 95.00 85 VAL A O 1
ATOM 611 N N . CYS A 1 86 ? 30.398 -3.752 -4.803 1.00 95.19 86 CYS A N 1
ATOM 612 C CA . CYS A 1 86 ? 29.395 -4.110 -5.798 1.00 95.19 86 CYS A CA 1
ATOM 613 C C . CYS A 1 86 ? 30.084 -4.618 -7.078 1.00 95.19 86 CYS A C 1
ATOM 615 O O . CYS A 1 86 ? 30.900 -3.882 -7.633 1.00 95.19 86 CYS A O 1
ATOM 617 N N . PRO A 1 87 ? 29.739 -5.813 -7.595 1.00 95.31 87 PRO A N 1
ATOM 618 C CA . PRO A 1 87 ? 30.289 -6.319 -8.856 1.00 95.31 87 PRO A CA 1
ATOM 619 C C . PRO A 1 87 ? 29.670 -5.650 -10.102 1.00 95.31 87 PRO A C 1
ATOM 621 O O . PRO A 1 87 ? 30.052 -5.963 -11.224 1.00 95.31 87 PRO A O 1
ATOM 624 N N . GLY A 1 88 ? 28.699 -4.746 -9.922 1.00 93.31 88 GLY A N 1
ATOM 625 C CA . GLY A 1 88 ? 27.854 -4.214 -10.994 1.00 93.31 88 GLY A CA 1
ATOM 626 C C . GLY A 1 88 ? 26.603 -5.069 -11.233 1.00 93.31 88 GLY A C 1
ATOM 627 O O . GLY A 1 88 ? 26.545 -6.230 -10.834 1.00 93.31 88 GLY A O 1
ATOM 628 N N . GLN A 1 89 ? 25.570 -4.484 -11.854 1.00 92.00 89 GLN A N 1
ATOM 629 C CA . GLN A 1 89 ? 24.271 -5.153 -12.060 1.00 92.00 89 GLN A CA 1
ATOM 630 C C . GLN A 1 89 ? 24.380 -6.367 -13.001 1.00 92.00 89 GLN A C 1
ATOM 632 O O . GLN A 1 89 ? 23.757 -7.390 -12.738 1.00 92.00 89 GLN A O 1
ATOM 637 N N . GLU A 1 90 ? 25.238 -6.291 -14.022 1.00 89.81 90 GLU A N 1
ATOM 638 C CA . GLU A 1 90 ? 25.473 -7.366 -15.002 1.00 89.81 90 GLU A CA 1
ATOM 639 C C . GLU A 1 90 ? 26.067 -8.640 -14.381 1.00 89.81 90 GLU A C 1
ATOM 641 O O . GLU A 1 90 ? 25.802 -9.746 -14.843 1.00 89.81 90 GLU A O 1
ATOM 646 N N . GLN A 1 91 ? 26.857 -8.490 -13.314 1.00 94.00 91 GLN A N 1
ATOM 647 C CA . GLN A 1 91 ? 27.533 -9.590 -12.615 1.00 94.00 91 GLN A CA 1
ATOM 648 C C . GLN A 1 91 ? 26.909 -9.867 -11.238 1.00 94.00 91 GLN A C 1
ATOM 650 O O . GLN A 1 91 ? 27.455 -10.622 -10.430 1.00 94.00 91 GLN A O 1
ATOM 655 N N . CYS A 1 92 ? 25.769 -9.243 -10.930 1.00 95.00 92 CYS A N 1
ATOM 656 C CA . CYS A 1 92 ? 25.123 -9.389 -9.637 1.00 95.00 92 CYS A CA 1
ATOM 657 C C . CYS A 1 92 ? 24.458 -10.767 -9.515 1.00 95.00 92 CYS A C 1
AT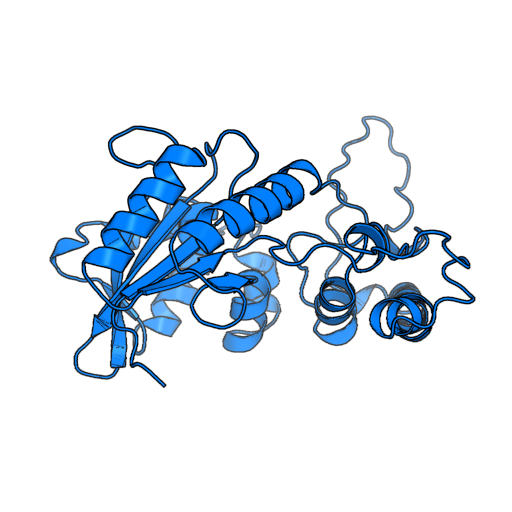OM 659 O O . CYS A 1 92 ? 23.684 -11.182 -10.374 1.00 95.00 92 CYS A O 1
ATOM 661 N N . SER A 1 93 ? 24.708 -11.470 -8.410 1.00 93.94 93 SER A N 1
ATOM 662 C CA . SER A 1 93 ? 24.077 -12.764 -8.126 1.00 93.94 93 SER A CA 1
ATOM 663 C C . SER A 1 93 ? 22.697 -12.645 -7.471 1.00 93.94 93 SER A C 1
ATOM 665 O O . SER A 1 93 ? 21.980 -13.641 -7.396 1.00 93.94 93 SER A O 1
ATOM 667 N N . VAL A 1 94 ? 22.304 -11.448 -7.015 1.00 94.44 94 VAL A N 1
ATOM 668 C CA . VAL A 1 94 ? 21.002 -11.214 -6.376 1.00 94.44 94 VAL A CA 1
ATOM 669 C C . VAL A 1 94 ? 19.888 -11.439 -7.397 1.00 94.44 94 VAL A C 1
ATOM 671 O O . VAL A 1 94 ? 19.804 -10.737 -8.403 1.00 94.44 94 VAL A O 1
ATOM 674 N N . GLU A 1 95 ? 19.002 -12.390 -7.111 1.00 94.94 95 GLU A N 1
ATOM 675 C CA . GLU A 1 95 ? 17.952 -12.846 -8.031 1.00 94.94 95 GLU A CA 1
ATOM 676 C C . GLU A 1 95 ? 17.070 -11.707 -8.550 1.00 94.94 95 GLU A C 1
ATOM 678 O O . GLU A 1 95 ? 16.878 -11.576 -9.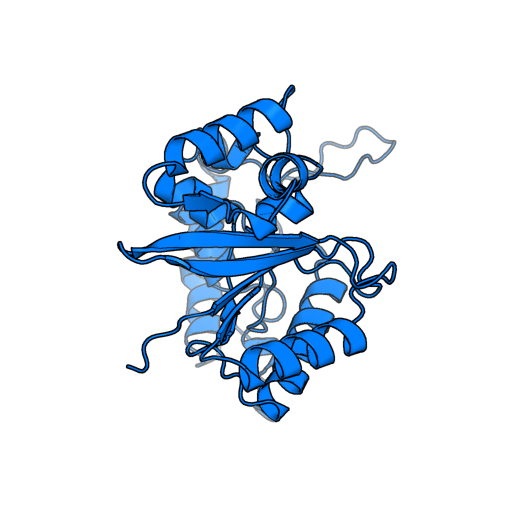753 1.00 94.94 95 GLU A O 1
ATOM 683 N N . ALA A 1 96 ? 16.607 -10.824 -7.665 1.00 93.62 96 ALA A N 1
ATOM 684 C CA . ALA A 1 96 ? 15.789 -9.679 -8.057 1.00 93.62 96 ALA A CA 1
ATOM 685 C C . ALA A 1 96 ? 16.523 -8.717 -9.013 1.00 93.62 96 ALA A C 1
ATOM 687 O O . ALA A 1 96 ? 15.906 -8.158 -9.917 1.00 93.62 96 ALA A O 1
ATOM 688 N N . VAL A 1 97 ? 17.840 -8.534 -8.845 1.00 94.81 97 VAL A N 1
ATOM 689 C CA . VAL A 1 97 ? 18.651 -7.712 -9.763 1.00 94.81 97 VAL A CA 1
ATOM 690 C C . VAL A 1 97 ? 18.754 -8.406 -11.119 1.00 94.81 97 VAL A C 1
ATOM 692 O O . VAL A 1 97 ? 18.483 -7.785 -12.142 1.00 94.81 97 VAL A O 1
ATOM 695 N N . ARG A 1 98 ? 19.051 -9.712 -11.132 1.00 95.44 98 ARG A N 1
ATOM 696 C CA . ARG A 1 98 ? 19.112 -10.509 -12.367 1.00 95.44 98 ARG A CA 1
ATOM 697 C C . ARG A 1 98 ? 17.789 -10.503 -13.120 1.00 95.44 98 ARG A C 1
ATOM 699 O O . ARG A 1 98 ? 17.792 -10.328 -14.333 1.00 95.44 98 ARG A O 1
ATOM 706 N N . TRP A 1 99 ? 16.672 -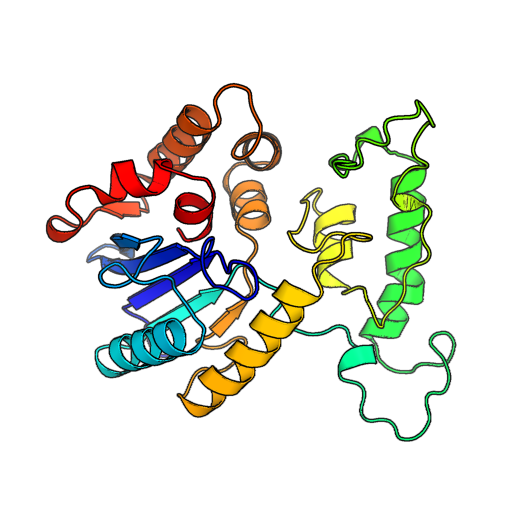10.669 -12.414 1.00 95.50 99 TRP A N 1
ATOM 707 C CA . TRP A 1 99 ? 15.337 -10.609 -13.003 1.00 95.50 99 TRP A CA 1
ATOM 708 C C . TRP A 1 99 ? 15.082 -9.245 -13.643 1.00 95.50 99 TRP A C 1
ATOM 710 O O . TRP A 1 99 ? 14.629 -9.181 -14.781 1.00 95.50 99 TRP A O 1
ATOM 720 N N . LEU A 1 100 ? 15.417 -8.149 -12.950 1.00 92.19 100 LEU A N 1
ATOM 721 C CA . LEU A 1 100 ? 15.209 -6.798 -13.473 1.00 92.19 100 LEU A CA 1
ATOM 722 C C . LEU A 1 100 ? 16.024 -6.557 -14.749 1.00 92.19 100 LEU A C 1
ATOM 724 O O . LEU A 1 100 ? 15.484 -6.043 -15.723 1.00 92.19 100 LEU A O 1
ATOM 728 N N . CYS A 1 101 ? 17.291 -6.973 -14.756 1.00 91.50 101 CYS A N 1
ATOM 729 C CA . CYS A 1 101 ? 18.205 -6.808 -15.889 1.00 91.50 101 CYS A CA 1
ATOM 730 C C . CYS A 1 101 ? 17.959 -7.786 -17.050 1.00 91.50 101 CYS A C 1
ATOM 732 O O . CYS A 1 101 ? 18.629 -7.682 -18.070 1.00 91.50 101 CYS A O 1
ATOM 734 N N . THR A 1 102 ? 17.043 -8.744 -16.901 1.00 93.00 102 THR A N 1
ATOM 735 C CA . THR A 1 102 ? 16.681 -9.702 -17.957 1.00 93.00 102 THR A CA 1
ATOM 736 C C . THR A 1 102 ? 15.195 -9.575 -18.261 1.00 93.00 102 THR A C 1
ATOM 738 O O . THR A 1 102 ? 14.803 -8.760 -19.091 1.00 93.00 102 THR A O 1
ATOM 741 N N . ARG A 1 103 ? 14.348 -10.287 -17.514 1.00 93.88 103 ARG A N 1
ATOM 742 C CA . ARG A 1 103 ? 12.897 -10.285 -17.694 1.00 93.88 103 ARG A CA 1
ATOM 743 C C . ARG A 1 103 ? 12.282 -8.887 -17.606 1.00 93.88 103 ARG A C 1
ATOM 745 O O . ARG A 1 103 ? 11.353 -8.586 -18.348 1.00 93.88 103 ARG A O 1
ATOM 752 N N . GLY A 1 104 ? 12.782 -8.030 -16.716 1.00 90.56 104 GLY A N 1
ATOM 753 C CA . GLY A 1 104 ? 12.323 -6.643 -16.614 1.00 90.56 104 GLY A CA 1
ATOM 754 C C . GLY A 1 104 ? 12.564 -5.847 -17.900 1.00 90.56 104 GLY A C 1
ATOM 755 O O . GLY A 1 104 ? 11.662 -5.142 -18.351 1.00 90.56 104 GLY A O 1
ATOM 756 N N . VAL A 1 105 ? 13.742 -6.005 -18.512 1.00 89.56 105 VAL A N 1
ATOM 757 C CA . VAL A 1 105 ? 14.092 -5.378 -19.797 1.00 89.56 105 VAL A CA 1
ATOM 758 C C . VAL A 1 105 ? 13.211 -5.924 -20.918 1.00 89.56 105 VAL A C 1
ATOM 760 O O . VAL A 1 105 ? 12.598 -5.138 -21.631 1.00 89.56 105 VAL A O 1
ATOM 763 N N . GLU A 1 106 ? 13.042 -7.247 -21.014 1.00 91.31 106 GLU A N 1
ATOM 764 C CA . GLU A 1 106 ? 12.151 -7.868 -22.011 1.00 91.31 106 GLU A CA 1
ATOM 765 C C . GLU A 1 106 ? 10.718 -7.324 -21.925 1.00 91.31 106 GLU A C 1
ATOM 767 O O . GLU A 1 106 ? 10.072 -7.068 -22.941 1.00 91.31 106 GLU A O 1
ATOM 772 N N . LEU A 1 107 ? 10.211 -7.141 -20.702 1.00 88.12 107 LEU A N 1
ATOM 773 C CA . LEU A 1 107 ? 8.886 -6.579 -20.461 1.00 88.12 107 LEU A CA 1
ATOM 774 C C . LEU A 1 107 ? 8.788 -5.123 -20.913 1.00 88.12 107 LEU A C 1
ATOM 776 O O . LEU A 1 107 ? 7.796 -4.750 -21.537 1.00 88.12 107 LEU A O 1
ATOM 780 N N . GLN A 1 108 ? 9.811 -4.315 -20.638 1.00 83.94 108 GLN A N 1
ATOM 781 C CA . GLN A 1 108 ? 9.877 -2.921 -21.075 1.00 83.94 108 GLN A CA 1
ATOM 782 C C . GLN A 1 108 ? 9.993 -2.792 -22.604 1.00 83.94 108 GLN A C 1
ATOM 784 O O . GLN A 1 108 ? 9.390 -1.900 -23.202 1.00 83.94 108 GLN A O 1
ATOM 789 N N . GLU A 1 109 ? 10.727 -3.687 -23.258 1.00 85.06 109 GLU A N 1
ATOM 790 C CA . GLU A 1 109 ? 10.854 -3.710 -24.718 1.00 85.06 109 GLU A CA 1
ATOM 791 C C . GLU A 1 109 ? 9.552 -4.160 -25.392 1.00 85.06 109 GLU A C 1
ATOM 793 O O . GLU A 1 109 ? 9.067 -3.506 -26.319 1.00 85.06 109 GLU A O 1
ATOM 798 N N . ALA A 1 110 ? 8.926 -5.229 -24.887 1.00 83.50 110 ALA A N 1
ATOM 799 C CA . ALA A 1 110 ? 7.624 -5.691 -25.368 1.00 83.50 110 ALA A CA 1
ATOM 800 C C . ALA A 1 110 ? 6.540 -4.614 -25.191 1.00 83.50 110 ALA A C 1
ATOM 802 O O . ALA A 1 110 ? 5.688 -4.428 -26.061 1.00 83.50 110 ALA A O 1
ATOM 803 N N . ALA A 1 111 ? 6.608 -3.878 -24.081 1.00 79.25 111 ALA A N 1
ATOM 804 C CA . ALA A 1 111 ? 5.772 -2.726 -23.798 1.00 79.25 111 ALA A CA 1
ATOM 805 C C . ALA A 1 111 ? 5.931 -1.604 -24.828 1.00 79.25 111 ALA A C 1
ATOM 807 O O . ALA A 1 111 ? 4.939 -1.101 -25.361 1.00 79.25 111 ALA A O 1
ATOM 808 N N . ALA A 1 112 ? 7.176 -1.234 -25.129 1.00 77.19 112 ALA A N 1
ATOM 809 C CA . ALA A 1 112 ? 7.488 -0.209 -26.117 1.00 77.19 112 ALA A CA 1
ATOM 810 C C . ALA A 1 112 ? 7.007 -0.596 -27.529 1.00 77.19 112 ALA A C 1
ATOM 812 O O . ALA A 1 112 ? 6.583 0.273 -28.290 1.00 77.19 112 ALA A O 1
ATOM 813 N N . ALA A 1 113 ? 7.015 -1.890 -27.863 1.00 79.06 113 ALA A N 1
ATOM 814 C CA . ALA A 1 113 ? 6.519 -2.406 -29.139 1.00 79.06 113 ALA A CA 1
ATOM 815 C C . ALA A 1 113 ? 4.979 -2.458 -29.245 1.00 79.06 113 ALA A C 1
ATOM 817 O O . ALA A 1 113 ? 4.449 -2.562 -30.352 1.00 79.06 113 ALA A O 1
ATOM 818 N N . ALA A 1 114 ? 4.253 -2.394 -28.123 1.00 73.94 114 ALA A N 1
ATOM 819 C CA . ALA A 1 114 ? 2.792 -2.493 -28.076 1.00 73.94 114 ALA A CA 1
ATOM 820 C C . ALA A 1 114 ? 2.172 -1.467 -27.100 1.00 73.94 114 ALA A C 1
ATOM 822 O O . ALA A 1 114 ? 1.530 -1.858 -26.117 1.00 73.94 114 ALA A O 1
ATOM 823 N N . PRO A 1 115 ? 2.321 -0.153 -27.367 1.00 65.06 115 PRO A N 1
ATOM 824 C CA . PRO A 1 115 ? 1.983 0.909 -26.417 1.00 65.06 115 PRO A CA 1
ATOM 825 C C . PRO A 1 115 ? 0.501 0.929 -26.013 1.00 65.06 115 PRO A C 1
ATOM 827 O O . PRO A 1 115 ? 0.182 1.318 -24.893 1.00 65.06 115 PRO A O 1
ATOM 830 N N . ASP A 1 116 ? -0.402 0.450 -26.875 1.00 66.62 116 ASP A N 1
ATOM 831 C CA . ASP A 1 116 ? -1.847 0.407 -26.607 1.00 66.62 116 ASP A CA 1
ATOM 832 C C . ASP A 1 116 ? -2.247 -0.622 -25.535 1.00 66.62 116 ASP A C 1
ATOM 834 O O . ASP A 1 116 ? -3.348 -0.555 -24.981 1.00 66.62 116 ASP A O 1
ATOM 838 N N . ARG A 1 117 ? -1.370 -1.589 -25.228 1.00 61.78 117 ARG A N 1
ATOM 839 C CA . ARG A 1 117 ? -1.646 -2.645 -24.238 1.00 61.78 117 ARG A CA 1
ATOM 840 C C . ARG A 1 117 ? -1.426 -2.180 -22.806 1.00 61.78 117 ARG A C 1
ATOM 842 O O . ARG A 1 117 ? -1.942 -2.803 -21.884 1.00 61.78 117 ARG A O 1
ATOM 849 N N . ILE A 1 118 ? -0.676 -1.101 -22.611 1.00 59.97 118 ILE A N 1
ATOM 850 C CA . ILE A 1 118 ? -0.247 -0.670 -21.286 1.00 59.97 118 ILE A CA 1
ATOM 851 C C . ILE A 1 118 ? -0.957 0.616 -20.927 1.00 59.97 118 ILE A C 1
ATOM 853 O O . ILE A 1 118 ? -1.155 1.511 -21.748 1.00 59.97 118 ILE A O 1
ATOM 857 N N . VAL A 1 119 ? -1.365 0.714 -19.666 1.00 58.75 119 VAL A N 1
ATOM 858 C CA . VAL A 1 119 ? -1.958 1.940 -19.152 1.00 58.75 119 VAL A CA 1
ATOM 859 C C . VAL A 1 119 ? -0.938 3.059 -19.302 1.00 58.75 119 VAL A C 1
ATOM 861 O O . VAL A 1 119 ? 0.087 3.059 -18.622 1.00 58.75 119 VAL A O 1
ATOM 864 N N . ALA A 1 120 ? -1.245 4.009 -20.188 1.00 54.47 120 ALA A N 1
ATOM 865 C CA . ALA A 1 120 ? -0.389 5.147 -20.463 1.00 54.47 120 ALA A CA 1
ATOM 866 C C . ALA A 1 120 ? 0.058 5.795 -19.152 1.00 54.47 120 ALA A C 1
ATOM 868 O O . ALA A 1 120 ? -0.763 6.227 -18.333 1.00 54.47 120 ALA A O 1
ATOM 869 N N . ILE A 1 121 ? 1.374 5.854 -18.961 1.00 52.81 121 ILE A N 1
ATOM 870 C CA . ILE A 1 121 ? 1.976 6.622 -17.888 1.00 52.81 121 ILE A CA 1
ATOM 871 C C . ILE A 1 121 ? 1.541 8.075 -18.088 1.00 52.81 121 ILE A C 1
ATOM 873 O O . ILE A 1 121 ? 1.843 8.677 -19.119 1.00 52.81 121 ILE A O 1
ATOM 877 N N . PRO A 1 122 ? 0.839 8.681 -17.123 1.00 45.19 122 PRO A N 1
ATOM 878 C CA . PRO A 1 122 ? 0.488 10.074 -17.256 1.00 45.19 122 PRO A CA 1
ATOM 879 C C . PRO A 1 122 ? 1.748 10.921 -17.123 1.00 45.19 122 PRO A C 1
ATOM 881 O O . PRO A 1 122 ? 2.286 11.091 -16.021 1.00 45.19 122 PRO A O 1
ATOM 884 N N . THR A 1 123 ? 2.185 11.470 -18.251 1.00 41.78 123 THR A N 1
ATOM 885 C CA . THR A 1 123 ? 3.221 12.492 -18.368 1.00 41.78 123 THR A CA 1
ATOM 886 C C . THR A 1 123 ? 2.693 13.789 -17.763 1.00 41.78 123 THR A C 1
ATOM 888 O O . THR A 1 123 ? 2.254 14.697 -18.460 1.00 41.78 123 THR A O 1
ATOM 891 N N . SER A 1 124 ? 2.692 13.908 -16.436 1.00 36.25 124 SER A N 1
ATOM 892 C CA . SER A 1 124 ? 2.480 15.211 -15.798 1.00 36.25 124 SER A CA 1
ATOM 893 C C . SER A 1 124 ? 3.788 16.003 -15.830 1.00 36.25 124 SER A C 1
ATOM 895 O O . SER A 1 124 ? 4.369 16.298 -14.790 1.00 36.25 124 SER A O 1
ATOM 897 N N . HIS A 1 125 ? 4.256 16.312 -17.033 1.00 35.09 125 HIS A N 1
ATOM 898 C CA . HIS A 1 125 ? 5.125 17.446 -17.277 1.00 35.09 125 HIS A CA 1
ATOM 899 C C . HIS A 1 125 ? 4.381 18.332 -18.270 1.00 35.09 125 HIS A C 1
ATOM 901 O O . HIS A 1 125 ? 4.449 18.132 -19.476 1.00 35.09 125 HIS A O 1
ATOM 907 N N . HIS A 1 126 ? 3.640 19.314 -17.753 1.00 33.19 126 HIS A N 1
ATOM 908 C CA . HIS A 1 126 ? 3.407 20.524 -18.529 1.00 33.19 126 HIS A CA 1
ATOM 909 C C . HIS A 1 126 ? 4.756 21.237 -18.628 1.00 33.19 126 HIS A C 1
ATOM 911 O O . HIS A 1 126 ? 5.096 22.061 -17.783 1.00 33.19 126 HIS A O 1
ATOM 917 N N . THR A 1 127 ? 5.564 20.884 -19.623 1.00 33.56 127 THR A N 1
ATOM 918 C CA . THR A 1 127 ? 6.560 21.821 -20.131 1.00 33.56 127 THR A CA 1
ATOM 919 C C . THR A 1 127 ? 5.810 22.826 -20.994 1.00 33.56 127 THR A C 1
ATOM 921 O O . THR A 1 127 ? 5.101 22.454 -21.923 1.00 33.56 127 THR A O 1
ATOM 924 N N . THR A 1 128 ? 5.951 24.113 -20.682 1.00 38.78 128 THR A N 1
ATOM 925 C CA . THR A 1 128 ? 5.368 25.258 -21.412 1.00 38.78 128 THR A CA 1
ATOM 926 C C . THR A 1 128 ? 5.828 25.341 -22.879 1.00 38.78 128 THR A C 1
ATOM 928 O O . THR A 1 128 ? 5.392 26.198 -23.638 1.00 38.78 128 THR A O 1
ATOM 931 N N . THR A 1 129 ? 6.703 24.438 -23.305 1.00 38.69 129 THR A N 1
ATOM 932 C CA . THR A 1 129 ? 7.215 24.304 -24.662 1.00 38.69 129 THR A CA 1
ATOM 933 C C . THR A 1 129 ? 6.781 22.946 -25.197 1.00 38.69 129 THR A C 1
ATOM 935 O O . THR A 1 129 ? 7.069 21.930 -24.564 1.00 38.69 129 THR A O 1
ATOM 938 N N . GLY A 1 130 ? 6.066 22.941 -26.326 1.00 31.89 130 GLY A N 1
ATOM 939 C CA . GLY A 1 130 ? 5.451 21.776 -26.974 1.00 31.89 130 GLY A CA 1
ATOM 940 C C . GLY A 1 130 ? 6.433 20.743 -27.534 1.00 31.89 130 GLY A C 1
ATOM 941 O O . GLY A 1 130 ? 6.335 20.366 -28.698 1.00 31.89 130 GLY A O 1
ATOM 942 N N . SER A 1 131 ? 7.373 20.283 -26.715 1.00 32.03 131 SER A N 1
ATOM 943 C CA . SER A 1 131 ? 8.216 19.138 -27.015 1.00 32.03 131 SER A CA 1
ATOM 944 C C . SER A 1 131 ? 7.414 17.868 -26.762 1.00 32.03 131 SER A C 1
ATOM 946 O O . SER A 1 131 ? 6.890 17.657 -25.668 1.00 32.03 131 SER A O 1
ATOM 948 N N . VAL A 1 132 ? 7.309 17.038 -27.797 1.00 33.78 132 VAL A N 1
ATOM 949 C CA . VAL A 1 132 ? 6.835 15.657 -27.707 1.00 33.78 132 VAL A CA 1
ATOM 950 C C . VAL A 1 132 ? 7.681 14.970 -26.636 1.00 33.78 132 VAL A C 1
ATOM 952 O O . VAL A 1 132 ? 8.892 14.848 -26.790 1.00 33.78 132 VAL A O 1
ATOM 955 N N . VAL A 1 133 ? 7.070 14.635 -25.501 1.00 40.97 133 VAL A N 1
ATOM 956 C CA . VAL A 1 133 ? 7.771 13.972 -24.401 1.00 40.97 133 VAL A CA 1
ATOM 957 C C . VAL A 1 133 ? 8.043 12.546 -24.862 1.00 40.97 133 VAL A C 1
ATOM 959 O O . VAL A 1 133 ? 7.093 11.797 -25.099 1.00 40.97 133 VAL A O 1
ATOM 962 N N . ASP A 1 134 ? 9.322 12.200 -25.027 1.00 40.19 134 ASP A N 1
ATOM 963 C CA . ASP A 1 134 ? 9.760 10.826 -25.264 1.00 40.19 134 ASP A CA 1
ATOM 964 C C . ASP A 1 134 ? 9.059 9.894 -24.275 1.00 40.19 134 ASP A C 1
ATOM 966 O O . ASP A 1 134 ? 8.950 10.185 -23.077 1.00 40.19 134 ASP A O 1
ATOM 970 N N . LEU A 1 135 ? 8.521 8.790 -24.794 1.00 48.16 135 LEU A N 1
ATOM 971 C CA . LEU A 1 135 ? 7.753 7.849 -23.995 1.00 48.16 135 LEU A CA 1
ATOM 972 C C . LEU A 1 135 ? 8.588 7.400 -22.776 1.00 48.16 135 LE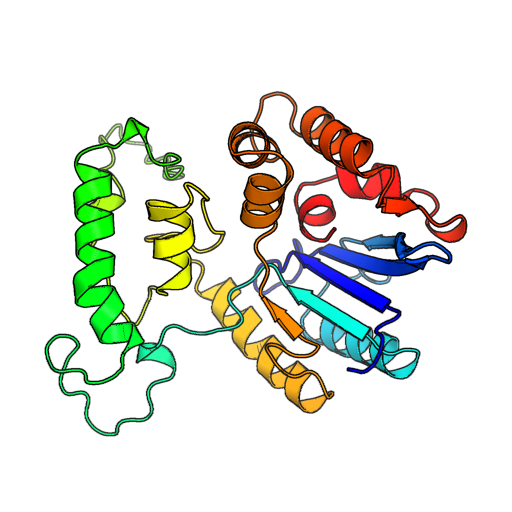U A C 1
ATOM 974 O O . LEU A 1 135 ? 9.743 7.005 -22.939 1.00 48.16 135 LEU A O 1
ATOM 978 N N . PRO A 1 136 ? 8.012 7.378 -21.561 1.00 53.06 136 PRO A N 1
ATOM 979 C CA . PRO A 1 136 ? 8.712 6.991 -20.328 1.00 53.06 136 PRO A CA 1
ATOM 980 C C . PRO A 1 136 ? 9.281 5.559 -20.343 1.00 53.06 136 PRO A C 1
ATOM 982 O O . PRO A 1 136 ? 10.054 5.194 -19.462 1.00 53.06 136 PRO A O 1
ATOM 985 N N . TYR A 1 137 ? 8.948 4.758 -21.359 1.00 54.28 137 TYR A N 1
ATOM 986 C CA . TYR A 1 137 ? 9.485 3.417 -21.582 1.00 54.28 137 TYR A CA 1
ATOM 987 C C . TYR A 1 137 ? 10.946 3.391 -22.053 1.00 54.28 137 TYR A C 1
ATOM 989 O O . TYR A 1 137 ? 11.542 2.323 -22.025 1.00 54.28 137 TYR A O 1
ATOM 997 N N . ALA A 1 138 ? 11.542 4.521 -22.450 1.00 55.50 138 ALA A N 1
ATOM 998 C CA . ALA A 1 138 ? 12.922 4.565 -22.950 1.00 55.50 138 ALA A CA 1
ATOM 999 C C . ALA A 1 138 ? 14.003 4.714 -21.855 1.00 55.50 138 ALA A C 1
ATOM 1001 O O . ALA A 1 138 ? 15.192 4.601 -22.152 1.00 55.50 138 ALA A O 1
ATOM 1002 N N . ALA A 1 139 ? 13.629 4.987 -20.598 1.00 66.94 139 ALA A N 1
ATOM 1003 C CA . ALA A 1 139 ? 14.607 5.118 -19.520 1.00 66.94 139 ALA A CA 1
ATOM 1004 C C . ALA A 1 139 ? 15.177 3.738 -19.133 1.00 66.94 139 ALA A C 1
ATOM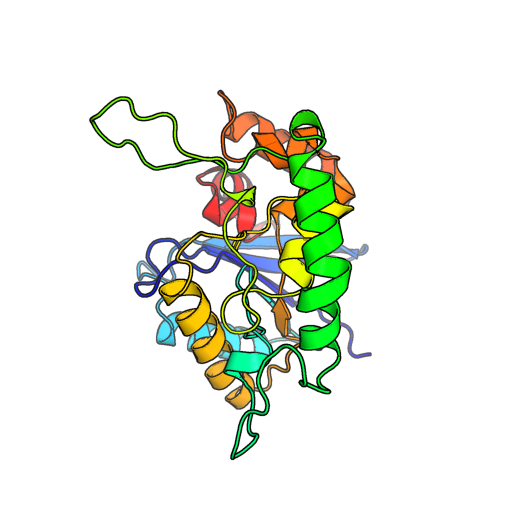 1006 O O . ALA A 1 139 ? 14.392 2.825 -18.859 1.00 66.94 139 ALA A O 1
ATOM 1007 N N . PRO A 1 140 ? 16.512 3.574 -19.050 1.00 77.81 140 PRO A N 1
ATOM 1008 C CA . PRO A 1 140 ? 17.108 2.320 -18.607 1.00 77.81 140 PRO A CA 1
ATOM 1009 C C . PRO A 1 140 ? 16.624 1.915 -17.212 1.00 77.81 140 PRO A C 1
ATOM 1011 O O . PRO A 1 140 ? 16.610 2.727 -16.279 1.00 77.81 140 PRO A O 1
ATOM 1014 N N . LEU A 1 141 ? 16.265 0.640 -17.056 1.00 85.50 141 LEU A N 1
ATOM 1015 C CA . LEU A 1 141 ? 15.975 0.071 -15.746 1.00 85.50 141 LEU A CA 1
ATOM 1016 C C . LEU A 1 141 ? 17.232 0.070 -14.880 1.00 85.50 141 LEU A C 1
ATOM 1018 O O . LEU A 1 141 ? 18.340 -0.221 -15.321 1.00 85.50 141 LEU A O 1
ATOM 1022 N N . ALA A 1 142 ? 17.029 0.366 -13.605 1.00 86.62 142 ALA A N 1
ATOM 1023 C CA . ALA A 1 142 ? 18.089 0.466 -12.616 1.00 86.62 142 ALA A CA 1
ATOM 1024 C C . ALA A 1 142 ? 17.636 -0.159 -11.300 1.00 86.62 142 ALA A C 1
ATOM 1026 O O . ALA A 1 142 ? 16.680 0.317 -10.687 1.00 86.62 142 ALA A O 1
ATOM 1027 N N . ALA A 1 143 ? 18.342 -1.190 -10.833 1.00 88.88 143 ALA A N 1
ATOM 1028 C CA . ALA A 1 143 ? 17.974 -1.949 -9.632 1.00 88.88 143 ALA A CA 1
ATOM 1029 C C . ALA A 1 143 ? 18.118 -1.181 -8.303 1.00 88.88 143 ALA A C 1
ATOM 1031 O O . ALA A 1 143 ? 17.740 -1.685 -7.242 1.00 88.88 143 ALA A O 1
ATOM 1032 N N . TYR A 1 144 ? 18.667 0.036 -8.349 1.00 86.81 144 TYR A N 1
ATOM 1033 C CA . TYR A 1 144 ? 18.722 0.966 -7.219 1.00 86.81 144 TYR A CA 1
ATOM 1034 C C . TYR A 1 144 ? 17.534 1.936 -7.167 1.00 86.81 144 TYR A C 1
ATOM 1036 O O . TYR A 1 144 ? 17.328 2.559 -6.130 1.00 86.81 144 TYR A O 1
ATOM 1044 N N . THR A 1 145 ? 16.734 2.045 -8.234 1.00 82.75 145 THR A N 1
ATOM 1045 C CA . THR A 1 145 ? 15.502 2.855 -8.244 1.00 82.75 145 THR A CA 1
ATOM 1046 C C . THR A 1 145 ? 14.236 2.054 -8.514 1.00 82.75 145 THR A C 1
ATOM 1048 O O . THR A 1 145 ? 13.173 2.497 -8.104 1.00 82.75 145 THR A O 1
ATOM 1051 N N . HIS A 1 146 ? 14.328 0.899 -9.174 1.00 86.38 146 HIS A N 1
ATOM 1052 C CA . HIS A 1 146 ? 13.169 0.129 -9.626 1.00 86.38 146 HIS A CA 1
ATOM 1053 C C . HIS A 1 146 ? 13.030 -1.196 -8.883 1.00 86.38 146 HIS A C 1
ATOM 1055 O O . HIS A 1 146 ? 14.024 -1.857 -8.555 1.00 86.38 146 HIS A O 1
ATOM 1061 N N . ARG A 1 147 ? 11.780 -1.615 -8.671 1.00 88.25 147 ARG A N 1
ATOM 1062 C CA . ARG A 1 147 ? 11.436 -2.897 -8.045 1.00 88.25 147 ARG A CA 1
ATOM 1063 C C . ARG A 1 147 ? 10.793 -3.830 -9.061 1.00 88.25 147 ARG A C 1
ATOM 1065 O O . ARG A 1 147 ? 9.980 -3.410 -9.877 1.00 88.25 147 ARG A O 1
ATOM 1072 N N . CYS A 1 148 ? 11.098 -5.125 -8.967 1.00 89.69 148 CYS A N 1
ATOM 1073 C CA . CYS A 1 148 ? 10.495 -6.147 -9.832 1.00 89.69 148 CYS A CA 1
ATOM 1074 C C . CYS A 1 148 ? 8.961 -6.094 -9.791 1.00 89.69 148 CYS A C 1
ATOM 1076 O O . CYS A 1 148 ? 8.313 -6.196 -10.827 1.00 89.69 148 CYS A O 1
ATOM 1078 N N . THR A 1 149 ? 8.392 -5.871 -8.600 1.00 87.38 149 THR A N 1
ATOM 1079 C CA . THR A 1 149 ? 6.944 -5.769 -8.386 1.00 87.38 149 THR A CA 1
ATOM 1080 C C . THR A 1 149 ? 6.311 -4.657 -9.219 1.00 87.38 149 THR A C 1
ATOM 1082 O O . THR A 1 149 ? 5.255 -4.871 -9.799 1.00 87.38 149 THR A O 1
ATOM 1085 N N . GLU A 1 150 ? 6.954 -3.494 -9.340 1.00 84.50 150 GLU A N 1
ATOM 1086 C CA . GLU A 1 150 ? 6.417 -2.367 -10.115 1.00 84.50 150 GLU A CA 1
ATOM 1087 C C . GLU A 1 150 ? 6.339 -2.708 -11.602 1.00 84.50 150 GLU A C 1
ATOM 1089 O O . GLU A 1 150 ? 5.324 -2.442 -12.243 1.00 84.50 150 GLU A O 1
ATOM 1094 N N . LEU A 1 151 ? 7.385 -3.343 -12.138 1.00 85.19 151 LEU A N 1
ATOM 1095 C CA . LEU A 1 151 ? 7.422 -3.776 -13.534 1.00 85.19 151 LEU A CA 1
ATOM 1096 C C . LEU A 1 151 ? 6.418 -4.892 -13.799 1.00 85.19 151 LEU A C 1
ATOM 1098 O O . LEU A 1 151 ? 5.754 -4.874 -14.828 1.00 85.19 151 LEU A O 1
ATOM 1102 N N . HIS A 1 152 ? 6.287 -5.845 -12.878 1.00 86.31 152 HIS A N 1
ATOM 1103 C CA . HIS A 1 152 ? 5.317 -6.924 -13.011 1.00 86.31 152 HIS A CA 1
ATOM 1104 C C . HIS A 1 152 ? 3.879 -6.386 -13.001 1.00 86.31 152 HIS A C 1
ATOM 1106 O O . HIS A 1 152 ? 3.120 -6.651 -13.930 1.00 86.31 152 HIS A O 1
ATOM 1112 N N . LEU A 1 153 ? 3.517 -5.560 -12.012 1.00 81.94 153 LEU A N 1
ATOM 1113 C CA . LEU A 1 153 ? 2.198 -4.920 -11.965 1.00 81.94 153 LEU A CA 1
ATOM 1114 C C . LEU A 1 153 ? 1.923 -4.126 -13.248 1.00 81.94 153 LEU A C 1
ATOM 1116 O O . LEU A 1 153 ? 0.837 -4.222 -13.815 1.00 81.94 153 LEU A O 1
ATOM 1120 N N . HIS A 1 154 ? 2.914 -3.373 -13.725 1.00 80.31 154 HIS A N 1
ATOM 1121 C CA . HIS A 1 154 ? 2.734 -2.481 -14.859 1.00 80.31 154 HIS A CA 1
ATOM 1122 C C . HIS A 1 154 ? 2.659 -3.196 -16.207 1.00 80.31 154 HIS A C 1
ATOM 1124 O O . HIS A 1 154 ? 1.715 -2.964 -16.963 1.00 80.31 154 HIS A O 1
ATOM 1130 N N . PHE A 1 155 ? 3.648 -4.034 -16.511 1.00 81.94 155 PHE A N 1
ATOM 1131 C CA . PHE A 1 155 ? 3.825 -4.618 -17.837 1.00 81.94 155 PHE A CA 1
ATOM 1132 C C . PHE A 1 155 ? 3.094 -5.948 -18.019 1.00 81.94 155 PHE A C 1
ATOM 1134 O O . PHE A 1 155 ? 2.646 -6.227 -19.126 1.00 81.94 155 PHE A O 1
ATOM 1141 N N . GLU A 1 156 ? 2.939 -6.750 -16.961 1.00 82.56 156 GLU A N 1
ATOM 1142 C CA . GLU A 1 156 ? 2.220 -8.031 -17.047 1.00 82.56 156 GLU A CA 1
ATOM 1143 C C . GLU A 1 156 ? 0.740 -7.870 -16.700 1.00 82.56 156 GLU A C 1
ATOM 1145 O O . GLU A 1 156 ? -0.121 -8.380 -17.411 1.00 82.56 156 GLU A O 1
ATOM 1150 N N . LEU A 1 157 ? 0.425 -7.145 -15.620 1.00 78.50 157 LEU A N 1
ATOM 1151 C CA . LEU A 1 157 ? -0.958 -7.032 -15.135 1.00 78.50 157 LEU A CA 1
ATOM 1152 C C . LEU A 1 157 ? -1.701 -5.798 -15.658 1.00 78.50 157 LEU A C 1
ATOM 1154 O O . LEU A 1 157 ? -2.876 -5.615 -15.345 1.00 78.50 157 LEU A O 1
ATOM 1158 N N . GLY A 1 158 ? -1.035 -4.920 -16.413 1.00 75.19 158 GLY A N 1
ATOM 1159 C CA . GLY A 1 158 ? -1.654 -3.694 -16.921 1.00 75.19 158 GLY A CA 1
ATOM 1160 C C . GLY A 1 158 ? -2.107 -2.740 -15.807 1.00 75.19 158 GLY A C 1
ATOM 1161 O O . GLY A 1 158 ? -3.002 -1.920 -16.010 1.00 75.19 158 GLY A O 1
ATOM 1162 N N . VAL A 1 159 ? -1.511 -2.821 -14.615 1.00 75.00 159 VAL A N 1
ATOM 1163 C CA . VAL A 1 159 ? -1.832 -1.972 -13.466 1.00 75.00 159 VAL A CA 1
ATOM 1164 C C . VAL A 1 159 ? -0.715 -0.958 -13.254 1.00 75.00 159 VAL A C 1
ATOM 1166 O O . VAL A 1 159 ? 0.419 -1.301 -12.940 1.00 75.00 159 VAL A O 1
ATOM 1169 N N . LEU A 1 160 ? -1.039 0.335 -13.328 1.00 69.31 160 LEU A N 1
ATOM 1170 C CA . LEU A 1 160 ? -0.107 1.369 -12.870 1.00 69.31 160 LEU A CA 1
ATOM 1171 C C . LEU A 1 160 ? 0.036 1.317 -11.347 1.00 69.31 160 LEU A C 1
ATOM 1173 O O . LEU A 1 160 ? -0.854 1.792 -10.638 1.00 69.31 160 LEU A O 1
ATOM 1177 N N . GLY A 1 161 ? 1.169 0.813 -10.860 1.00 62.91 161 GLY A N 1
ATOM 1178 C CA . GLY A 1 161 ? 1.585 1.012 -9.473 1.00 62.91 161 GLY A CA 1
ATOM 1179 C C . GLY A 1 161 ? 1.741 2.500 -9.129 1.00 62.91 161 GLY A C 1
ATOM 1180 O O . GLY A 1 161 ? 1.849 3.359 -10.013 1.00 62.91 161 GLY A O 1
ATOM 1181 N N . ARG A 1 162 ? 1.740 2.819 -7.830 1.00 63.91 162 ARG A N 1
ATOM 1182 C CA . ARG A 1 162 ? 1.939 4.193 -7.340 1.00 63.91 162 ARG A CA 1
ATOM 1183 C C . ARG A 1 162 ? 3.341 4.718 -7.675 1.00 63.91 162 ARG A C 1
ATOM 1185 O O . ARG A 1 162 ? 3.476 5.848 -8.145 1.00 63.91 162 ARG A O 1
ATOM 1192 N N . ASP A 1 163 ? 4.341 3.857 -7.512 1.00 56.22 163 ASP A N 1
ATOM 1193 C CA . ASP A 1 163 ? 5.762 4.075 -7.803 1.00 56.22 163 ASP A CA 1
ATOM 1194 C C . ASP A 1 163 ? 6.143 3.566 -9.200 1.00 56.22 163 ASP A C 1
ATOM 1196 O O . ASP A 1 163 ? 6.992 2.695 -9.364 1.00 56.22 163 ASP A O 1
ATOM 1200 N N . PHE A 1 164 ? 5.459 4.025 -10.245 1.00 61.59 164 PHE A N 1
ATOM 1201 C CA . PHE A 1 164 ? 5.794 3.539 -11.581 1.00 61.59 164 PHE A CA 1
ATOM 1202 C C . PHE A 1 164 ? 7.168 4.060 -12.058 1.00 61.59 164 PHE A C 1
ATOM 1204 O O . PHE A 1 164 ? 7.625 5.143 -11.673 1.00 61.59 164 PHE A O 1
ATOM 1211 N N . VAL A 1 165 ? 7.785 3.286 -12.955 1.00 53.97 165 VAL A N 1
ATOM 1212 C CA . VAL A 1 165 ? 9.081 3.536 -13.611 1.00 53.97 165 VAL A CA 1
ATOM 1213 C C . VAL A 1 165 ? 9.195 4.993 -14.088 1.00 53.97 165 VAL A C 1
ATOM 1215 O O . VAL A 1 165 ? 8.439 5.441 -14.949 1.00 53.97 165 VAL A O 1
ATOM 1218 N N . GLY A 1 166 ? 10.135 5.752 -13.515 1.00 52.09 166 GLY A N 1
ATOM 1219 C CA . GLY A 1 166 ? 10.431 7.130 -13.930 1.00 52.09 166 GLY A CA 1
ATOM 1220 C C . GLY A 1 166 ? 9.751 8.265 -13.144 1.00 52.09 166 GLY A C 1
ATOM 1221 O O . GLY A 1 166 ? 9.983 9.426 -13.481 1.00 52.09 166 GLY A O 1
ATOM 1222 N N . ARG A 1 167 ? 8.962 8.005 -12.085 1.00 57.22 167 ARG A N 1
ATOM 1223 C CA . ARG A 1 167 ? 8.520 9.064 -11.143 1.00 57.22 167 ARG A CA 1
ATOM 1224 C C . ARG A 1 167 ? 9.396 9.159 -9.895 1.00 57.22 167 ARG A C 1
ATOM 1226 O O . ARG A 1 167 ? 9.828 8.163 -9.331 1.00 57.22 167 ARG A O 1
ATOM 1233 N N . SER A 1 168 ? 9.594 10.384 -9.405 1.00 53.38 168 SER A N 1
ATOM 1234 C CA . SER A 1 168 ? 10.290 10.661 -8.146 1.00 53.38 168 SER A CA 1
ATOM 1235 C C . SER A 1 168 ? 9.385 10.418 -6.931 1.00 53.38 168 SER A C 1
ATOM 1237 O O . SER A 1 168 ? 8.885 11.347 -6.300 1.00 53.38 168 SER A O 1
ATOM 1239 N N . THR A 1 169 ? 9.194 9.157 -6.550 1.00 69.12 169 THR A N 1
ATOM 1240 C CA . THR A 1 169 ? 8.530 8.812 -5.278 1.00 69.12 169 THR A CA 1
ATOM 1241 C C . THR A 1 169 ? 9.492 8.753 -4.092 1.00 69.12 169 THR A C 1
ATOM 1243 O O . THR A 1 169 ? 9.086 8.431 -2.982 1.00 69.12 169 THR A O 1
ATOM 1246 N N . GLY A 1 170 ? 10.752 9.165 -4.284 1.00 77.38 170 GLY A N 1
ATOM 1247 C CA . GLY A 1 170 ? 11.814 9.147 -3.272 1.00 77.38 170 GLY A CA 1
ATOM 1248 C C . GLY A 1 170 ? 11.390 9.621 -1.874 1.00 77.38 170 GLY A C 1
ATOM 1249 O O . GLY A 1 170 ? 11.602 8.877 -0.921 1.00 77.38 170 GLY A O 1
ATOM 1250 N N . PRO A 1 171 ? 10.741 10.794 -1.705 1.00 82.31 171 PRO A N 1
ATOM 1251 C CA . PRO A 1 171 ? 10.278 11.234 -0.386 1.00 82.31 171 PRO A CA 1
ATOM 1252 C C . PRO A 1 171 ? 9.217 10.322 0.247 1.00 82.31 171 PRO A C 1
ATOM 1254 O O . PRO A 1 171 ? 9.226 10.135 1.461 1.00 82.31 171 PRO A O 1
ATOM 1257 N N . LEU A 1 172 ? 8.305 9.763 -0.555 1.00 86.12 172 LEU A N 1
ATOM 1258 C CA . LEU A 1 172 ? 7.288 8.821 -0.085 1.00 86.12 172 LEU A CA 1
ATOM 1259 C C . LEU A 1 172 ? 7.927 7.481 0.291 1.00 86.12 172 LEU A C 1
ATOM 1261 O O . LEU A 1 172 ? 7.672 6.976 1.378 1.00 86.12 172 LEU A O 1
ATOM 1265 N N . ALA A 1 173 ? 8.809 6.953 -0.557 1.00 85.56 173 ALA A N 1
ATOM 1266 C CA . ALA A 1 173 ? 9.530 5.713 -0.297 1.00 85.56 173 ALA A CA 1
ATOM 1267 C C . ALA A 1 173 ? 10.442 5.816 0.933 1.00 85.56 173 ALA A C 1
ATOM 1269 O O . ALA A 1 173 ? 10.471 4.915 1.769 1.00 85.56 173 ALA A O 1
ATOM 1270 N N . ALA A 1 174 ? 11.123 6.950 1.112 1.00 87.88 174 ALA A N 1
ATOM 1271 C CA . ALA A 1 174 ? 11.912 7.221 2.310 1.00 87.88 174 ALA A CA 1
ATOM 1272 C C . ALA A 1 174 ? 11.036 7.252 3.571 1.00 87.88 174 ALA A C 1
ATOM 1274 O O . ALA A 1 174 ? 11.409 6.678 4.598 1.00 87.88 174 ALA A O 1
ATOM 1275 N N . ARG A 1 175 ? 9.856 7.883 3.489 1.00 91.25 175 ARG A N 1
ATOM 1276 C CA . ARG A 1 175 ? 8.876 7.916 4.581 1.00 91.25 175 ARG A CA 1
ATOM 1277 C C . ARG A 1 175 ? 8.350 6.518 4.909 1.00 91.25 175 ARG A C 1
ATOM 1279 O O . ARG A 1 175 ? 8.331 6.139 6.075 1.00 91.25 175 ARG A O 1
ATOM 1286 N N . ALA A 1 176 ? 7.985 5.738 3.896 1.00 92.88 176 ALA A N 1
ATOM 1287 C CA . ALA A 1 176 ? 7.532 4.358 4.033 1.00 92.88 176 ALA A CA 1
ATOM 1288 C C . ALA A 1 176 ? 8.607 3.476 4.695 1.00 92.88 176 ALA A C 1
ATOM 1290 O O . ALA A 1 176 ? 8.331 2.780 5.673 1.00 92.88 176 ALA A O 1
ATOM 1291 N N . GLY A 1 177 ? 9.861 3.583 4.242 1.00 92.69 177 GLY A N 1
ATOM 1292 C CA . GLY A 1 177 ? 11.003 2.890 4.840 1.00 92.69 177 GLY A CA 1
ATOM 1293 C C . GLY A 1 177 ? 11.277 3.308 6.290 1.00 92.69 177 GLY A C 1
ATOM 1294 O O . GLY A 1 177 ? 11.584 2.453 7.125 1.00 92.69 177 GLY A O 1
ATOM 1295 N N . HIS A 1 178 ? 11.136 4.599 6.617 1.00 93.44 178 HIS A N 1
ATOM 1296 C CA . HIS A 1 178 ? 11.223 5.097 7.994 1.00 93.44 178 HIS A CA 1
ATOM 1297 C C . HIS A 1 178 ? 10.107 4.527 8.876 1.00 93.44 178 HIS A C 1
ATOM 1299 O O . HIS A 1 178 ? 10.410 3.919 9.904 1.00 93.44 178 HIS A O 1
ATOM 1305 N N . LEU A 1 179 ? 8.846 4.659 8.454 1.00 95.44 179 LEU A N 1
ATOM 1306 C CA . LEU A 1 179 ? 7.688 4.140 9.181 1.00 95.44 179 LEU A CA 1
ATOM 1307 C C . LEU A 1 179 ? 7.796 2.638 9.406 1.00 95.44 179 LEU A C 1
ATOM 1309 O O . LEU A 1 179 ? 7.608 2.192 10.530 1.00 95.44 179 LEU A O 1
ATOM 1313 N N . ARG A 1 180 ? 8.203 1.860 8.397 1.00 96.19 180 ARG A N 1
ATOM 1314 C CA . ARG A 1 180 ? 8.443 0.419 8.559 1.00 96.19 180 ARG A CA 1
ATOM 1315 C C . ARG A 1 180 ? 9.405 0.122 9.712 1.00 96.19 180 ARG A C 1
ATOM 1317 O O . ARG A 1 180 ? 9.144 -0.777 10.501 1.00 96.19 180 ARG A O 1
ATOM 1324 N N . ARG A 1 181 ? 10.512 0.867 9.832 1.00 95.69 181 ARG A N 1
ATOM 1325 C CA . ARG A 1 181 ? 11.478 0.678 10.932 1.00 95.69 181 ARG A CA 1
ATOM 1326 C C . ARG A 1 181 ? 10.898 1.078 12.288 1.00 95.69 181 ARG A C 1
ATOM 1328 O O . ARG A 1 181 ? 11.136 0.380 13.267 1.00 95.69 181 ARG A O 1
ATOM 1335 N N . VAL A 1 182 ? 10.143 2.175 12.346 1.00 96.69 182 VAL A N 1
ATOM 1336 C CA . VAL A 1 182 ? 9.463 2.618 13.575 1.00 96.69 182 VAL A CA 1
ATOM 1337 C C . VAL A 1 182 ? 8.435 1.580 14.031 1.00 96.69 182 VAL A C 1
ATOM 1339 O O . VAL A 1 182 ? 8.420 1.203 15.199 1.00 96.69 182 VAL A O 1
ATOM 1342 N N . LEU A 1 183 ? 7.614 1.084 13.106 1.00 97.19 183 LEU A N 1
ATOM 1343 C CA . LEU A 1 183 ? 6.567 0.100 13.369 1.00 97.19 183 LEU A CA 1
ATOM 1344 C C . LEU A 1 183 ? 7.140 -1.279 13.729 1.00 97.19 183 LEU A C 1
ATOM 1346 O O . LEU A 1 183 ? 6.566 -1.963 14.573 1.00 97.19 183 LEU A O 1
ATOM 1350 N N . ALA A 1 184 ? 8.311 -1.652 13.201 1.00 96.88 184 ALA A N 1
ATOM 1351 C CA . ALA A 1 184 ? 9.023 -2.854 13.641 1.00 96.88 184 ALA A CA 1
ATOM 1352 C C . ALA A 1 184 ? 9.338 -2.834 15.145 1.00 96.88 184 ALA A C 1
ATOM 1354 O O . ALA A 1 184 ? 9.171 -3.844 15.826 1.00 96.88 184 ALA A O 1
ATOM 1355 N N . GLY A 1 185 ? 9.704 -1.669 15.692 1.00 95.25 185 GLY A N 1
ATOM 1356 C CA . GLY A 1 185 ? 9.890 -1.483 17.136 1.00 95.25 185 GLY A CA 1
ATOM 1357 C C . GLY A 1 185 ? 8.599 -1.572 17.962 1.00 95.25 185 GLY A C 1
ATOM 1358 O O . GLY A 1 185 ? 8.674 -1.625 19.185 1.00 95.25 185 GLY A O 1
ATOM 1359 N N . LYS A 1 186 ? 7.434 -1.600 17.305 1.00 95.06 186 LYS A N 1
ATOM 1360 C CA . LYS A 1 186 ? 6.091 -1.657 17.904 1.00 95.06 186 LYS A CA 1
ATOM 1361 C C . LYS A 1 186 ? 5.386 -2.999 17.663 1.00 95.06 186 LYS A C 1
ATOM 1363 O O . LYS A 1 186 ? 4.192 -3.114 17.897 1.00 95.06 186 LYS A O 1
ATOM 1368 N N . GLY A 1 187 ? 6.113 -4.013 17.186 1.00 95.00 187 GLY A N 1
ATOM 1369 C CA . GLY A 1 187 ? 5.567 -5.355 16.957 1.00 95.00 187 GLY A CA 1
ATOM 1370 C C . GLY A 1 187 ? 4.907 -5.565 15.591 1.00 95.00 187 GLY A C 1
ATOM 1371 O O . GLY A 1 187 ? 4.261 -6.591 15.383 1.00 95.00 187 GLY A O 1
ATOM 1372 N N . PHE A 1 188 ? 5.077 -4.636 14.645 1.00 97.31 188 PHE A N 1
ATOM 1373 C CA . PHE A 1 188 ? 4.638 -4.837 13.266 1.00 97.31 188 PHE A CA 1
ATOM 1374 C C . PHE A 1 188 ? 5.746 -5.458 12.408 1.00 97.31 188 PHE A C 1
ATOM 1376 O O . PHE A 1 188 ? 6.841 -4.911 12.288 1.00 97.31 188 PHE A O 1
ATOM 1383 N N . ALA A 1 189 ? 5.456 -6.576 11.756 1.00 96.88 189 ALA A N 1
ATOM 1384 C CA . ALA A 1 189 ? 6.353 -7.289 10.865 1.00 96.88 189 ALA A CA 1
ATOM 1385 C C . ALA A 1 189 ? 5.832 -7.249 9.421 1.00 96.88 189 ALA A C 1
ATOM 1387 O O . ALA A 1 189 ? 4.675 -7.563 9.133 1.00 96.88 189 ALA A O 1
ATOM 1388 N N . LEU A 1 190 ? 6.718 -6.858 8.497 1.00 96.12 190 LEU A N 1
ATOM 1389 C CA . LEU A 1 190 ? 6.419 -6.832 7.066 1.00 96.12 190 LEU A CA 1
ATOM 1390 C C . LEU A 1 190 ? 6.057 -8.242 6.573 1.00 96.12 190 LEU A C 1
ATOM 1392 O O . LEU A 1 190 ? 6.788 -9.191 6.853 1.00 96.12 190 LEU A O 1
ATOM 1396 N N . ASN A 1 191 ? 4.986 -8.343 5.784 1.00 94.62 191 ASN A N 1
ATOM 1397 C CA . ASN A 1 191 ? 4.389 -9.586 5.276 1.00 94.62 191 ASN A CA 1
ATOM 1398 C C . ASN A 1 191 ? 3.724 -10.477 6.344 1.00 94.62 191 ASN A C 1
ATOM 1400 O O . ASN A 1 191 ? 3.399 -11.624 6.045 1.00 94.62 191 ASN A O 1
ATOM 1404 N N . ASP A 1 192 ? 3.514 -9.965 7.559 1.00 95.62 192 ASP A N 1
ATOM 1405 C CA . ASP A 1 192 ? 2.710 -10.618 8.599 1.00 95.62 192 ASP A CA 1
ATOM 1406 C C . ASP A 1 192 ? 1.502 -9.736 8.952 1.00 95.62 192 ASP A C 1
ATOM 1408 O O . ASP A 1 192 ? 0.436 -9.868 8.353 1.00 95.62 192 ASP A O 1
ATOM 1412 N N . ASN A 1 193 ? 1.691 -8.755 9.838 1.00 96.50 193 ASN A N 1
ATOM 1413 C CA . ASN A 1 193 ? 0.669 -7.781 10.236 1.00 96.50 193 ASN A CA 1
ATOM 1414 C C . ASN A 1 193 ? 0.925 -6.363 9.682 1.00 96.50 193 ASN A C 1
ATOM 1416 O O . ASN A 1 193 ? 0.186 -5.432 9.999 1.00 96.50 193 ASN A O 1
ATOM 1420 N N . LEU A 1 194 ? 1.955 -6.192 8.849 1.00 97.94 194 LEU A N 1
ATOM 1421 C CA . LEU A 1 194 ? 2.211 -4.993 8.054 1.00 97.94 194 LEU A CA 1
ATOM 1422 C C . LEU A 1 194 ? 2.362 -5.384 6.582 1.00 97.94 194 LEU A C 1
ATOM 1424 O O . LEU A 1 194 ? 3.279 -6.121 6.218 1.00 97.94 194 LEU A O 1
ATOM 1428 N N . ILE A 1 195 ? 1.480 -4.879 5.728 1.00 96.19 195 ILE A N 1
ATOM 1429 C CA . ILE A 1 195 ? 1.376 -5.264 4.321 1.00 96.19 195 ILE A CA 1
ATOM 1430 C C . ILE A 1 195 ? 1.522 -4.028 3.433 1.00 96.19 195 ILE A C 1
ATOM 1432 O O . ILE A 1 195 ? 0.922 -2.984 3.673 1.00 96.19 195 ILE A O 1
ATOM 1436 N N . GLU A 1 196 ? 2.329 -4.156 2.384 1.00 93.88 196 GLU A N 1
ATOM 1437 C CA . GLU A 1 196 ? 2.352 -3.205 1.274 1.00 93.88 196 GLU A CA 1
ATOM 1438 C C . GLU A 1 196 ? 1.199 -3.527 0.320 1.00 93.88 196 GLU A C 1
ATOM 1440 O O . GLU A 1 196 ? 1.060 -4.670 -0.120 1.00 93.88 196 GLU A O 1
ATOM 1445 N N . VAL A 1 197 ? 0.384 -2.528 -0.014 1.00 92.31 197 VAL A N 1
ATOM 1446 C CA . VAL A 1 197 ? -0.753 -2.687 -0.928 1.00 92.31 197 VAL A CA 1
ATOM 1447 C C . VAL A 1 197 ? -0.685 -1.689 -2.076 1.00 92.31 197 VAL A C 1
ATOM 1449 O O . VAL A 1 197 ? 0.021 -0.689 -2.018 1.00 92.31 197 VAL A O 1
ATOM 1452 N N . SER A 1 198 ? -1.438 -1.966 -3.139 1.00 88.75 198 SER A N 1
ATOM 1453 C CA . SER A 1 198 ? -1.695 -1.008 -4.210 1.00 88.75 198 SER A CA 1
ATOM 1454 C C . SER A 1 198 ? -3.200 -0.973 -4.466 1.00 88.75 198 SER A C 1
ATOM 1456 O O . SER A 1 198 ? -3.710 -1.893 -5.110 1.00 88.75 198 SER A O 1
ATOM 1458 N N . PRO A 1 199 ? -3.928 0.065 -4.016 1.00 89.44 199 PRO A N 1
ATOM 1459 C CA . PRO A 1 199 ? -5.381 0.120 -4.173 1.00 89.44 199 PRO A CA 1
ATOM 1460 C C . PRO A 1 199 ? -5.798 0.046 -5.643 1.00 89.44 199 PRO A C 1
ATOM 1462 O O . PRO A 1 199 ? -6.757 -0.632 -6.001 1.00 89.44 199 PRO A O 1
ATOM 1465 N N . ARG A 1 200 ? -5.010 0.639 -6.546 1.00 86.00 200 ARG A N 1
ATOM 1466 C CA . ARG A 1 200 ? -5.233 0.501 -7.988 1.00 86.00 200 ARG A CA 1
ATOM 1467 C C . ARG A 1 200 ? -5.098 -0.943 -8.482 1.00 86.00 200 ARG A C 1
ATOM 1469 O O . ARG A 1 200 ? -5.890 -1.344 -9.336 1.00 86.00 200 ARG A O 1
ATOM 1476 N N . ALA A 1 201 ? -4.122 -1.704 -7.982 1.00 85.12 201 ALA A N 1
ATOM 1477 C CA . ALA A 1 201 ? -3.988 -3.128 -8.301 1.00 85.12 201 ALA A CA 1
ATOM 1478 C C . ALA A 1 201 ? -5.173 -3.924 -7.762 1.00 85.12 201 ALA A C 1
ATOM 1480 O O . ALA A 1 201 ? -5.747 -4.721 -8.500 1.00 85.12 201 ALA A O 1
ATOM 1481 N N . THR A 1 202 ? -5.593 -3.635 -6.530 1.00 88.75 202 THR A N 1
ATOM 1482 C CA . THR A 1 202 ? -6.771 -4.239 -5.902 1.00 88.75 202 THR A CA 1
ATOM 1483 C C . THR A 1 202 ? -8.031 -3.981 -6.727 1.00 88.75 202 THR A C 1
ATOM 1485 O O . THR A 1 202 ? -8.724 -4.921 -7.109 1.00 88.75 202 THR A O 1
ATOM 1488 N N . VAL A 1 203 ? -8.295 -2.727 -7.107 1.00 89.25 203 VAL A N 1
ATOM 1489 C CA . VAL A 1 203 ? -9.446 -2.373 -7.954 1.00 89.25 203 VAL A CA 1
ATOM 1490 C C . VAL A 1 203 ? -9.358 -3.050 -9.326 1.00 89.25 203 VAL A C 1
ATOM 1492 O O . VAL A 1 203 ? -10.378 -3.478 -9.866 1.00 89.25 203 VAL A O 1
ATOM 1495 N N . GLY A 1 204 ? -8.156 -3.157 -9.898 1.00 86.31 204 GLY A N 1
ATOM 1496 C CA . GLY A 1 204 ? -7.927 -3.844 -11.170 1.00 86.31 204 GLY A CA 1
ATOM 1497 C C . GLY A 1 204 ? -8.241 -5.334 -11.095 1.00 86.31 204 GLY A C 1
ATOM 1498 O O . GLY A 1 204 ? -8.928 -5.848 -11.974 1.00 86.31 204 GLY A O 1
ATOM 1499 N N . ALA A 1 205 ? -7.800 -5.998 -10.028 1.00 85.31 205 ALA A N 1
ATOM 1500 C CA . ALA A 1 205 ? -8.031 -7.419 -9.801 1.00 85.31 205 ALA A CA 1
ATOM 1501 C C . ALA A 1 205 ? -9.508 -7.739 -9.517 1.00 85.31 205 ALA A C 1
ATOM 1503 O O . ALA A 1 205 ? -10.034 -8.704 -10.063 1.00 85.31 205 ALA A O 1
ATOM 1504 N N . LEU A 1 206 ? -10.184 -6.924 -8.699 1.00 89.06 206 LEU A N 1
ATOM 1505 C CA . LEU A 1 206 ? -11.567 -7.184 -8.278 1.00 89.06 206 LEU A CA 1
ATOM 1506 C C . LEU A 1 206 ? -12.611 -6.727 -9.300 1.00 89.06 206 LEU A C 1
ATOM 1508 O O . LEU A 1 206 ? -13.644 -7.371 -9.463 1.00 89.06 206 LEU A O 1
ATOM 1512 N N . PHE A 1 207 ? -12.363 -5.617 -10.000 1.00 89.44 207 PHE A N 1
ATOM 1513 C CA . PHE A 1 207 ? -13.383 -4.984 -10.841 1.00 89.44 207 PHE A CA 1
ATOM 1514 C C . PHE A 1 207 ? -12.936 -4.692 -12.278 1.00 89.44 207 PHE A C 1
ATOM 1516 O O . PHE A 1 207 ? -13.689 -4.090 -13.054 1.00 89.44 207 PHE A O 1
ATOM 1523 N N . GLY A 1 208 ? -11.724 -5.104 -12.643 1.00 85.44 208 GLY A N 1
ATOM 1524 C CA . GLY A 1 208 ? -11.168 -4.966 -13.981 1.00 85.44 208 GLY A CA 1
ATOM 1525 C C . GLY A 1 208 ? -10.496 -3.619 -14.258 1.00 85.44 208 GLY A C 1
ATOM 1526 O O . GLY A 1 208 ? -10.736 -2.587 -13.618 1.00 85.44 208 GLY A O 1
ATOM 1527 N N . GLU A 1 209 ? -9.667 -3.614 -15.301 1.00 79.25 209 GLU A N 1
ATOM 1528 C CA . GLU A 1 209 ? -8.794 -2.491 -15.659 1.00 79.25 209 GLU A CA 1
ATOM 1529 C C . GLU A 1 209 ? -9.537 -1.164 -15.862 1.00 79.25 209 GLU A C 1
ATOM 1531 O O . GLU A 1 209 ? -9.043 -0.099 -15.491 1.00 79.25 209 GLU A O 1
ATOM 1536 N N . ARG A 1 210 ? -10.745 -1.195 -16.438 1.00 80.88 210 ARG A N 1
ATOM 1537 C CA . ARG A 1 210 ? -11.512 0.024 -16.742 1.00 80.88 210 ARG A CA 1
ATOM 1538 C C . ARG A 1 210 ? -11.838 0.826 -15.481 1.00 80.88 210 ARG A C 1
ATOM 1540 O O . ARG A 1 210 ? -11.758 2.060 -15.492 1.00 80.88 210 ARG A O 1
ATOM 1547 N N . LYS A 1 211 ? -12.200 0.145 -14.390 1.00 85.12 211 LYS A N 1
ATOM 1548 C CA . LYS A 1 211 ? -12.473 0.802 -13.108 1.00 85.12 211 LYS A CA 1
ATOM 1549 C C . LYS A 1 211 ? -11.180 1.327 -12.496 1.00 85.12 211 LYS A C 1
ATOM 1551 O O . LYS A 1 211 ? -11.140 2.513 -12.171 1.00 85.12 211 LYS A O 1
ATOM 1556 N N . ALA A 1 212 ? -10.116 0.521 -12.483 1.00 82.06 212 ALA A N 1
ATOM 1557 C CA . ALA A 1 212 ? -8.789 0.892 -11.971 1.00 82.06 212 ALA A CA 1
ATOM 1558 C C . ALA A 1 212 ? -8.166 2.119 -12.668 1.00 82.06 212 ALA A C 1
ATOM 1560 O O . ALA A 1 212 ? -7.482 2.936 -12.040 1.00 82.06 212 ALA A O 1
ATOM 1561 N N . ARG A 1 213 ? -8.418 2.288 -13.972 1.00 77.06 213 ARG A N 1
ATOM 1562 C CA . ARG A 1 213 ? -7.960 3.459 -14.739 1.00 77.06 213 ARG A CA 1
ATOM 1563 C C . ARG A 1 213 ? -8.695 4.735 -14.324 1.00 77.06 213 ARG A C 1
ATOM 1565 O O . ARG A 1 213 ? -8.054 5.768 -14.133 1.00 77.06 213 ARG A O 1
ATOM 1572 N N . GLY A 1 214 ? -10.016 4.657 -14.169 1.00 77.94 214 GLY A N 1
ATOM 1573 C CA . GLY A 1 214 ? -10.851 5.856 -14.112 1.00 77.94 214 GLY A CA 1
ATOM 1574 C C . GLY A 1 214 ? -11.216 6.384 -12.731 1.00 77.94 214 GLY A C 1
ATOM 1575 O O . GLY A 1 214 ? -11.582 7.551 -12.620 1.00 77.94 214 GLY A O 1
ATOM 1576 N N . TYR A 1 215 ? -11.115 5.585 -11.665 1.00 83.06 215 TYR A N 1
ATOM 1577 C CA . TYR A 1 215 ? -11.651 6.001 -10.359 1.00 83.06 215 TYR A CA 1
ATOM 1578 C C . TYR A 1 215 ? -10.947 7.229 -9.740 1.00 83.06 215 TYR A C 1
ATOM 1580 O O . TYR A 1 215 ? -11.541 7.891 -8.896 1.00 83.06 215 TYR A O 1
ATOM 1588 N N . LYS A 1 216 ? -9.729 7.579 -10.192 1.00 79.44 216 LYS A N 1
ATOM 1589 C CA . LYS A 1 216 ? -9.021 8.816 -9.794 1.00 79.44 216 LYS A CA 1
ATOM 1590 C C . LYS A 1 216 ? -9.196 9.997 -10.760 1.00 79.44 216 LYS A C 1
ATOM 1592 O O . LYS A 1 216 ? -8.943 11.128 -10.365 1.00 79.44 216 LYS A O 1
ATOM 1597 N N . ARG A 1 217 ? -9.490 9.754 -12.045 1.00 71.81 217 ARG A N 1
ATOM 1598 C CA . ARG A 1 217 ? -9.219 10.731 -13.129 1.00 71.81 217 ARG A CA 1
ATOM 1599 C C . ARG A 1 217 ? -10.311 10.887 -14.178 1.00 71.81 217 ARG A C 1
ATOM 1601 O O . ARG A 1 217 ? -10.155 11.716 -15.070 1.00 71.81 217 ARG A O 1
ATOM 1608 N N . ASP A 1 218 ? -11.370 10.091 -14.112 1.00 75.31 218 ASP A N 1
ATOM 1609 C CA . ASP A 1 218 ? -12.496 10.264 -15.025 1.00 75.31 218 ASP A CA 1
ATOM 1610 C C . ASP A 1 218 ? -13.201 11.604 -14.787 1.00 75.31 218 ASP A C 1
ATOM 1612 O O . ASP A 1 218 ? -12.981 12.267 -13.780 1.00 75.31 218 ASP A O 1
ATOM 1616 N N . ALA A 1 219 ? -14.078 11.994 -15.714 1.00 71.75 219 ALA A N 1
ATOM 1617 C CA . ALA A 1 219 ? -14.871 13.217 -15.590 1.00 71.75 219 ALA A CA 1
ATOM 1618 C C . ALA A 1 219 ? -15.733 13.250 -14.311 1.00 71.75 219 ALA A C 1
ATOM 1620 O O . ALA A 1 219 ? -16.024 14.328 -13.803 1.00 71.75 219 ALA A O 1
ATOM 1621 N N . ASP A 1 220 ? -16.097 12.076 -13.782 1.00 82.88 220 ASP A N 1
ATOM 1622 C CA . ASP A 1 220 ? -16.790 11.929 -12.501 1.00 82.88 220 ASP A CA 1
ATOM 1623 C C . ASP A 1 220 ? -16.134 10.829 -11.636 1.00 82.88 220 ASP A C 1
ATOM 1625 O O . ASP A 1 220 ? -16.583 9.673 -11.607 1.00 82.88 220 ASP A O 1
ATOM 1629 N N . PRO A 1 221 ? -15.025 11.153 -10.940 1.00 83.94 221 PRO A N 1
ATOM 1630 C CA . PRO A 1 221 ? -14.336 10.213 -10.061 1.00 83.94 221 PRO A CA 1
ATOM 1631 C C . PRO A 1 221 ? -15.185 9.830 -8.850 1.00 83.94 221 PRO A C 1
ATOM 1633 O O . PRO A 1 221 ? -14.990 8.759 -8.278 1.00 83.94 221 PRO A O 1
ATOM 1636 N N . TRP A 1 222 ? -16.097 10.706 -8.417 1.00 90.19 222 TRP A N 1
ATOM 1637 C CA . TRP A 1 222 ? -16.974 10.441 -7.279 1.00 90.19 222 TRP A CA 1
ATOM 1638 C C . TRP A 1 222 ? -17.933 9.299 -7.605 1.00 90.19 222 TRP A C 1
ATOM 1640 O O . TRP A 1 222 ? -17.928 8.290 -6.902 1.00 90.19 222 TRP A O 1
ATOM 1650 N N . LEU A 1 223 ? -18.661 9.387 -8.725 1.00 89.44 223 LEU A N 1
ATOM 1651 C CA . LEU A 1 223 ? -19.623 8.358 -9.125 1.00 89.44 223 LEU A CA 1
ATOM 1652 C C . LEU A 1 223 ? -18.946 7.011 -9.373 1.00 89.44 223 LEU A C 1
ATOM 1654 O O . LEU A 1 223 ? -19.505 5.960 -9.061 1.00 89.44 223 LEU A O 1
ATOM 1658 N N . ARG A 1 224 ? -17.726 7.015 -9.924 1.00 89.19 224 ARG A N 1
ATOM 1659 C CA . ARG A 1 224 ? -16.980 5.769 -10.123 1.00 89.19 224 ARG A CA 1
ATOM 1660 C C . ARG A 1 224 ? -16.576 5.122 -8.799 1.00 89.19 224 ARG A C 1
ATOM 1662 O O . ARG A 1 224 ? -16.731 3.910 -8.679 1.00 89.19 224 ARG A O 1
ATOM 1669 N N . ARG A 1 225 ? -16.094 5.902 -7.828 1.00 92.88 225 ARG A N 1
ATOM 1670 C CA . ARG A 1 225 ? -15.781 5.399 -6.482 1.00 92.88 225 ARG A CA 1
ATOM 1671 C C . ARG A 1 225 ? -17.043 4.902 -5.775 1.00 92.88 225 ARG A C 1
ATOM 1673 O O . ARG A 1 225 ? -17.027 3.794 -5.259 1.00 92.88 225 ARG A O 1
ATOM 1680 N N . ALA A 1 226 ? -18.151 5.642 -5.855 1.00 92.69 226 ALA A N 1
ATOM 1681 C CA . ALA A 1 226 ? -19.434 5.245 -5.271 1.00 92.69 226 ALA A CA 1
ATOM 1682 C C . ALA A 1 226 ? -19.902 3.877 -5.785 1.00 92.69 226 ALA A C 1
ATOM 1684 O O . ALA A 1 226 ? -20.224 3.006 -4.986 1.00 92.69 226 ALA A O 1
ATOM 1685 N N . ARG A 1 227 ? -19.833 3.650 -7.103 1.00 92.62 227 ARG A N 1
ATOM 1686 C CA . ARG A 1 227 ? -20.174 2.352 -7.708 1.00 92.62 227 ARG A CA 1
ATOM 1687 C C . ARG A 1 227 ? -19.273 1.215 -7.236 1.00 92.62 227 ARG A C 1
ATOM 1689 O O . ARG A 1 227 ? -19.764 0.123 -7.014 1.00 92.62 227 ARG A O 1
ATOM 1696 N N . ILE A 1 228 ? -17.969 1.459 -7.072 1.00 93.31 228 ILE A N 1
ATOM 1697 C CA . ILE A 1 228 ? -17.051 0.440 -6.536 1.00 93.31 228 ILE A CA 1
ATOM 1698 C C . ILE A 1 228 ? -17.454 0.053 -5.104 1.00 93.31 228 ILE A C 1
ATOM 1700 O O . ILE A 1 228 ? -17.476 -1.128 -4.783 1.00 93.31 228 ILE A O 1
ATOM 1704 N N . ILE A 1 229 ? -17.824 1.027 -4.268 1.00 93.06 229 ILE A N 1
ATOM 1705 C CA . ILE A 1 229 ? -18.312 0.760 -2.906 1.00 93.06 229 ILE A CA 1
ATOM 1706 C C . ILE A 1 229 ? -19.657 0.025 -2.917 1.00 93.06 229 ILE A C 1
ATOM 1708 O O . ILE A 1 229 ? -19.868 -0.874 -2.111 1.00 93.06 229 ILE A O 1
ATOM 1712 N N . GLU A 1 230 ? -20.564 0.375 -3.829 1.00 92.81 230 GLU A N 1
ATOM 1713 C CA . GLU A 1 230 ? -21.842 -0.331 -3.997 1.00 92.81 230 GLU A CA 1
ATOM 1714 C C . GLU A 1 230 ? -21.644 -1.787 -4.425 1.00 92.81 230 GLU A C 1
ATOM 1716 O O . GLU A 1 230 ? -22.305 -2.672 -3.886 1.00 92.81 230 GLU A O 1
ATOM 1721 N N . ASP A 1 231 ? -20.695 -2.049 -5.326 1.00 93.69 231 ASP A N 1
ATOM 1722 C CA . ASP A 1 231 ? -20.343 -3.410 -5.740 1.00 93.69 231 ASP A CA 1
ATOM 1723 C C . ASP A 1 231 ? -19.752 -4.237 -4.582 1.00 93.69 231 ASP A C 1
ATOM 1725 O O . ASP A 1 231 ? -19.834 -5.463 -4.604 1.00 93.69 231 ASP A O 1
ATOM 1729 N N . LEU A 1 232 ? -19.205 -3.578 -3.552 1.00 92.50 232 LEU A N 1
ATOM 1730 C CA . LEU A 1 232 ? -18.709 -4.202 -2.323 1.00 92.50 232 LEU A CA 1
ATOM 1731 C C . LEU A 1 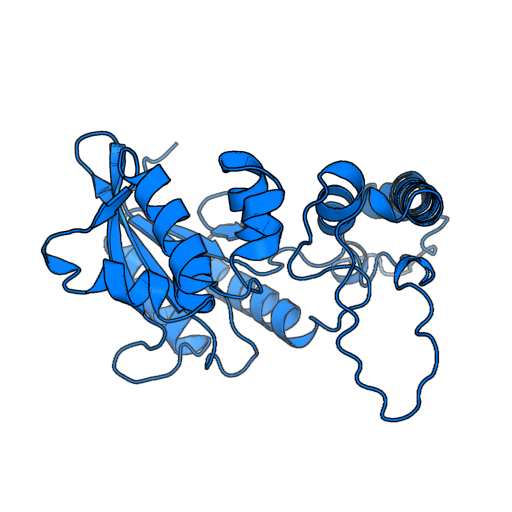232 ? -19.775 -4.354 -1.231 1.00 92.50 232 LEU A C 1
ATOM 1733 O O . LEU A 1 232 ? -19.455 -4.889 -0.178 1.00 92.50 232 LEU A O 1
ATOM 1737 N N . ALA A 1 233 ? -21.029 -3.933 -1.424 1.00 88.19 233 ALA A N 1
ATOM 1738 C CA . ALA A 1 233 ? -22.020 -3.879 -0.337 1.00 88.19 233 ALA A CA 1
ATOM 1739 C C . ALA A 1 233 ? -22.298 -5.231 0.362 1.00 88.19 233 ALA A C 1
ATOM 1741 O O . ALA A 1 233 ? -22.759 -5.250 1.503 1.00 88.19 233 ALA A O 1
ATOM 1742 N N . GLY A 1 234 ? -22.020 -6.360 -0.302 1.00 88.44 234 GLY A N 1
ATOM 1743 C CA . GLY A 1 234 ? -22.109 -7.698 0.298 1.00 88.44 234 GLY A CA 1
ATOM 1744 C C . GLY A 1 234 ? -20.918 -8.080 1.188 1.00 88.44 234 GLY A C 1
ATOM 1745 O O . GLY A 1 234 ? -21.054 -8.945 2.046 1.00 88.44 234 GLY A O 1
ATOM 1746 N N . GLU A 1 235 ? -19.771 -7.428 1.011 1.00 91.31 235 GLU A N 1
ATOM 1747 C CA . GLU A 1 235 ? -18.500 -7.726 1.693 1.00 91.31 235 GLU A CA 1
ATOM 1748 C C . GLU A 1 235 ? -18.047 -6.586 2.616 1.00 91.31 235 GLU A C 1
ATOM 1750 O O . GLU A 1 235 ? -17.290 -6.811 3.558 1.00 91.31 235 GLU A O 1
ATOM 1755 N N . LEU A 1 236 ? -18.558 -5.375 2.389 1.00 92.38 236 LEU A N 1
ATOM 1756 C CA . LEU A 1 236 ? -18.222 -4.150 3.097 1.00 92.38 236 LEU A CA 1
ATOM 1757 C C . LEU A 1 236 ? -19.489 -3.505 3.669 1.00 92.38 236 LEU A C 1
ATOM 1759 O O . LEU A 1 236 ? -20.446 -3.218 2.948 1.00 92.38 236 LEU A O 1
ATOM 1763 N N . GLY A 1 237 ? -19.477 -3.248 4.971 1.00 91.88 237 GLY A N 1
ATOM 1764 C CA . GLY A 1 237 ? -20.510 -2.520 5.696 1.00 91.88 237 GLY A CA 1
ATOM 1765 C C . GLY A 1 237 ? -19.949 -1.258 6.346 1.00 91.88 237 GLY A C 1
ATOM 1766 O O . GLY A 1 237 ? -18.742 -1.081 6.472 1.00 91.88 237 GLY A O 1
ATOM 1767 N N . PHE A 1 238 ? -20.836 -0.375 6.798 1.00 92.38 238 PHE A N 1
ATOM 1768 C CA . PHE A 1 238 ? -20.478 0.815 7.571 1.00 92.38 238 PHE A CA 1
ATOM 1769 C C . PHE A 1 238 ? -21.072 0.681 8.968 1.00 92.38 238 PHE A C 1
ATOM 1771 O O . PHE A 1 238 ? -22.276 0.455 9.116 1.00 92.38 238 PHE A O 1
ATOM 1778 N N . ALA A 1 239 ? -20.232 0.762 9.997 1.00 89.81 239 ALA A N 1
ATOM 1779 C CA . ALA A 1 239 ? -20.687 0.602 11.369 1.00 89.81 239 ALA A CA 1
ATOM 1780 C C . ALA A 1 239 ? -21.588 1.773 11.788 1.00 89.81 239 ALA A C 1
ATOM 1782 O O . ALA A 1 239 ? -21.389 2.911 11.379 1.00 89.81 239 ALA A O 1
ATOM 1783 N N . ALA A 1 240 ? -22.544 1.544 12.692 1.00 83.88 240 ALA A N 1
ATOM 1784 C CA . ALA A 1 240 ? -23.439 2.614 13.157 1.00 83.88 240 ALA A CA 1
ATOM 1785 C C . ALA A 1 240 ? -22.683 3.807 13.785 1.00 83.88 240 ALA A C 1
ATOM 1787 O O . ALA A 1 240 ? -23.135 4.951 13.719 1.00 83.88 240 ALA A O 1
ATOM 1788 N N . ARG A 1 241 ? -21.507 3.547 14.376 1.00 80.81 241 ARG A N 1
ATOM 1789 C CA . ARG A 1 241 ? -20.623 4.579 14.938 1.00 80.81 241 ARG A CA 1
ATOM 1790 C C . ARG A 1 241 ? -19.822 5.350 13.888 1.00 80.81 241 ARG A C 1
ATOM 1792 O O . ARG A 1 241 ? -19.334 6.431 14.204 1.00 80.81 241 ARG A O 1
ATOM 1799 N N . SER A 1 242 ? -19.747 4.849 12.655 1.00 78.62 242 SER A N 1
ATOM 1800 C CA . SER A 1 242 ? -18.955 5.432 11.570 1.00 78.62 242 SER A CA 1
ATOM 1801 C C . SER A 1 242 ? -19.568 6.720 11.004 1.00 78.62 242 SER A C 1
ATOM 1803 O O . SER A 1 242 ? -18.953 7.379 10.174 1.00 78.62 242 SER A O 1
ATOM 1805 N N . ARG A 1 243 ? -20.768 7.118 11.463 1.00 70.44 243 ARG A N 1
ATOM 1806 C CA . ARG A 1 243 ? -21.517 8.340 11.102 1.00 70.44 243 ARG A CA 1
ATOM 1807 C C . ARG A 1 243 ? -21.565 8.623 9.594 1.00 70.44 243 ARG A C 1
ATOM 1809 O O . ARG A 1 243 ? -22.544 8.258 8.960 1.00 70.44 243 ARG A O 1
ATOM 1816 N N . MET A 1 244 ? -20.543 9.296 9.059 1.00 74.69 244 MET A N 1
ATOM 1817 C CA . MET A 1 244 ? -20.420 9.738 7.663 1.00 74.69 244 MET A CA 1
ATOM 1818 C C . MET A 1 244 ? -19.290 9.041 6.898 1.00 74.69 244 MET A C 1
ATOM 1820 O O . MET A 1 244 ? -18.865 9.528 5.857 1.00 74.69 244 MET A O 1
ATOM 1824 N N . SER A 1 245 ? -18.772 7.906 7.382 1.00 75.62 245 SER A N 1
ATOM 1825 C CA . SER A 1 245 ? -17.682 7.203 6.695 1.00 75.62 245 SER A CA 1
ATOM 1826 C C . SER A 1 245 ? -18.011 6.889 5.237 1.00 75.62 245 SER A C 1
ATOM 1828 O O . SER A 1 245 ? -17.116 6.973 4.410 1.00 75.62 245 SER A O 1
ATOM 1830 N N . ARG A 1 246 ? -19.275 6.614 4.885 1.00 80.69 246 ARG A N 1
ATOM 1831 C CA . ARG A 1 246 ? -19.672 6.378 3.488 1.00 80.69 246 ARG A CA 1
ATOM 1832 C C . ARG A 1 246 ? -19.421 7.599 2.602 1.00 80.69 246 ARG A C 1
ATOM 1834 O O . ARG A 1 246 ? -18.887 7.463 1.504 1.00 80.69 246 ARG A O 1
ATOM 1841 N N . GLU A 1 247 ? -19.780 8.787 3.068 1.00 85.19 247 GLU A N 1
ATOM 1842 C CA . GLU A 1 247 ? -19.524 10.048 2.376 1.00 85.19 247 GLU A CA 1
ATOM 1843 C C . GLU A 1 247 ? -18.033 10.421 2.421 1.00 85.19 247 GLU A C 1
ATOM 1845 O O . GLU A 1 247 ? -17.485 10.904 1.428 1.00 85.19 247 GLU A O 1
ATOM 1850 N N . GLU A 1 248 ? -17.360 10.148 3.541 1.00 85.75 248 GLU A N 1
ATOM 1851 C CA . GLU A 1 248 ? -15.937 10.434 3.753 1.00 85.75 248 GLU A CA 1
ATOM 1852 C C . GLU A 1 248 ? -15.024 9.599 2.846 1.00 85.75 248 GLU A C 1
ATOM 1854 O O . GLU A 1 248 ? -14.097 10.166 2.262 1.00 85.75 248 GLU A O 1
ATOM 1859 N N . VAL A 1 249 ? -15.327 8.307 2.622 1.00 89.88 249 VAL A N 1
ATOM 1860 C CA . VAL A 1 249 ? -14.662 7.468 1.595 1.00 89.88 249 VAL A CA 1
ATOM 1861 C C . VAL A 1 249 ? -14.606 8.219 0.265 1.00 89.88 249 VAL A C 1
ATOM 1863 O O . VAL A 1 249 ? -13.586 8.258 -0.421 1.00 89.88 249 VAL A O 1
ATOM 1866 N N . LEU A 1 250 ? -15.730 8.818 -0.127 1.00 91.06 250 LEU A N 1
ATOM 1867 C CA . LEU A 1 250 ? -15.903 9.411 -1.448 1.00 91.06 250 LEU A CA 1
ATOM 1868 C C . LEU A 1 250 ? -15.390 10.854 -1.525 1.00 91.06 250 LEU A C 1
ATOM 1870 O O . LEU A 1 250 ? -15.225 11.390 -2.629 1.00 91.06 250 LEU A O 1
ATOM 1874 N N . ARG A 1 251 ? -15.081 11.479 -0.383 1.00 87.50 251 ARG A N 1
ATOM 1875 C CA . ARG A 1 251 ? -14.682 12.889 -0.282 1.00 87.50 251 ARG A CA 1
ATOM 1876 C C . ARG A 1 251 ? -13.461 13.217 -1.133 1.00 87.50 251 ARG A C 1
ATOM 1878 O O . ARG A 1 251 ? -13.447 14.233 -1.822 1.00 87.50 251 ARG A O 1
ATOM 1885 N N . ASN A 1 252 ? -12.438 12.369 -1.100 1.00 87.81 252 ASN A N 1
ATOM 1886 C CA . ASN A 1 252 ? -11.227 12.520 -1.908 1.00 87.81 252 ASN A CA 1
ATOM 1887 C C . ASN A 1 252 ? -10.610 11.152 -2.231 1.00 87.81 252 ASN A C 1
ATOM 1889 O O . ASN A 1 252 ? -11.060 10.125 -1.725 1.00 87.81 252 ASN A O 1
ATOM 1893 N N . ASP A 1 253 ? -9.644 11.128 -3.145 1.00 88.44 253 ASP A N 1
ATOM 1894 C CA . ASP A 1 253 ? -8.984 9.892 -3.551 1.00 88.44 253 ASP A CA 1
ATOM 1895 C C . ASP A 1 253 ? -8.199 9.264 -2.400 1.00 88.44 253 ASP A C 1
ATOM 1897 O O . ASP A 1 253 ? -8.278 8.056 -2.255 1.00 88.44 253 ASP A O 1
ATOM 1901 N N . HIS A 1 254 ? -7.557 10.044 -1.528 1.00 91.81 254 HIS A N 1
ATOM 1902 C CA . HIS A 1 254 ? -6.835 9.496 -0.376 1.00 91.81 254 HIS A CA 1
ATOM 1903 C C . HIS A 1 254 ? -7.721 8.684 0.574 1.00 91.81 254 HIS A C 1
ATOM 1905 O O . HIS A 1 254 ? -7.359 7.581 0.970 1.00 91.81 254 HIS A O 1
ATOM 1911 N N . CYS A 1 255 ? -8.906 9.192 0.914 1.00 93.56 255 CYS A N 1
ATOM 1912 C CA . CYS A 1 255 ? -9.870 8.473 1.749 1.00 93.56 255 CYS A CA 1
ATOM 1913 C C . CYS A 1 255 ? -10.384 7.193 1.074 1.00 93.56 255 CYS A C 1
ATOM 1915 O O . CYS A 1 255 ? -10.663 6.222 1.767 1.00 93.56 255 CYS A O 1
ATOM 1917 N N . PHE A 1 256 ? -10.482 7.180 -0.257 1.00 94.19 256 PHE A N 1
ATOM 1918 C CA . PHE A 1 256 ? -10.849 5.985 -1.015 1.00 94.19 256 PHE A CA 1
ATOM 1919 C C . PHE A 1 256 ? -9.699 4.976 -1.122 1.00 94.19 256 PHE A C 1
ATOM 1921 O O . PHE A 1 256 ? -9.944 3.787 -1.043 1.00 94.19 256 PHE A O 1
ATOM 1928 N N . GLU A 1 257 ? -8.459 5.436 -1.299 1.00 92.81 257 GLU A N 1
ATOM 1929 C CA . GLU A 1 257 ? -7.258 4.589 -1.357 1.00 92.81 257 GLU A CA 1
ATOM 1930 C C . GLU A 1 257 ? -6.908 3.955 -0.010 1.00 92.81 257 GLU A C 1
ATOM 1932 O O . GLU A 1 257 ? -6.288 2.896 0.026 1.00 92.81 257 GLU A O 1
ATOM 1937 N N . ALA A 1 258 ? -7.247 4.631 1.088 1.00 95.56 258 ALA A N 1
ATOM 1938 C CA . ALA A 1 258 ? -7.050 4.107 2.429 1.00 95.56 258 ALA A CA 1
ATOM 1939 C C . ALA A 1 258 ? -8.041 2.986 2.771 1.00 95.56 258 ALA A C 1
ATOM 1941 O O . ALA A 1 258 ? -7.757 2.228 3.688 1.00 95.56 258 ALA A O 1
ATOM 1942 N N . LEU A 1 259 ? -9.184 2.904 2.082 1.00 94.19 259 LEU A N 1
ATOM 1943 C CA . LEU A 1 259 ? -10.177 1.843 2.251 1.00 94.19 259 LEU A CA 1
ATOM 1944 C C . LEU A 1 259 ? -9.788 0.592 1.451 1.00 94.19 259 LEU A C 1
ATOM 1946 O O . LEU A 1 259 ? -9.882 -0.507 2.038 1.00 94.19 259 LEU A O 1
#